Protein AF-A0A1B8VXN3-F1 (afdb_monomer)

Radius of gyration: 16.12 Å; Cα contacts (8 Å, |Δi|>4): 351; chains: 1; bounding box: 39×32×45 Å

Mean predicted aligned error: 5.31 Å

Structure (mmCIF, N/CA/C/O backbone):
data_AF-A0A1B8VXN3-F1
#
_entry.id   AF-A0A1B8VXN3-F1
#
loop_
_atom_site.group_PDB
_atom_site.id
_atom_site.type_symbol
_atom_site.label_atom_id
_atom_site.label_alt_id
_atom_site.label_comp_id
_atom_site.label_asym_id
_atom_site.label_entity_id
_atom_site.label_seq_id
_atom_site.pdbx_PDB_ins_code
_atom_site.Cartn_x
_atom_site.Cartn_y
_atom_site.Cartn_z
_atom_site.occupancy
_atom_site.B_iso_or_equiv
_atom_site.auth_seq_id
_atom_site.auth_comp_id
_atom_site.auth_asym_id
_atom_site.auth_atom_id
_atom_site.pdbx_PDB_model_num
ATOM 1 N N . MET A 1 1 ? -17.112 -12.031 -9.175 1.00 57.22 1 MET A N 1
ATOM 2 C CA . MET A 1 1 ? -16.478 -13.004 -8.250 1.00 57.22 1 MET A CA 1
ATOM 3 C C . MET A 1 1 ? -16.197 -12.301 -6.921 1.00 57.22 1 MET A C 1
ATOM 5 O O . MET A 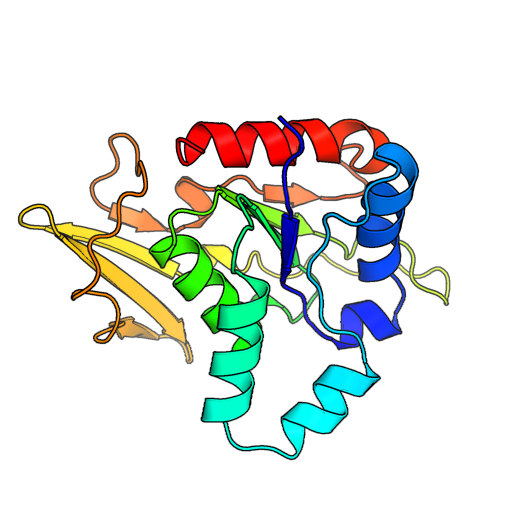1 1 ? -16.126 -11.077 -6.921 1.00 57.22 1 MET A O 1
ATOM 9 N N . ALA A 1 2 ? -16.107 -13.005 -5.788 1.00 69.19 2 ALA A N 1
ATOM 10 C CA . ALA A 1 2 ? -15.736 -12.371 -4.518 1.00 69.19 2 ALA A CA 1
ATOM 11 C C . ALA A 1 2 ? -14.235 -12.021 -4.526 1.00 69.19 2 ALA A C 1
ATOM 13 O O . ALA A 1 2 ? -13.411 -12.878 -4.837 1.00 69.19 2 ALA A O 1
ATOM 14 N N . ARG A 1 3 ? -13.889 -10.760 -4.237 1.00 83.88 3 ARG A N 1
ATOM 15 C CA . ARG A 1 3 ? -12.498 -10.279 -4.209 1.00 83.88 3 ARG A CA 1
ATOM 16 C C . ARG A 1 3 ? -11.881 -10.541 -2.836 1.00 83.88 3 ARG A C 1
ATOM 18 O O . ARG A 1 3 ? -12.517 -10.266 -1.820 1.00 83.88 3 ARG A O 1
ATOM 25 N N . ARG A 1 4 ? -10.636 -11.022 -2.814 1.00 88.94 4 ARG A N 1
ATOM 26 C CA . ARG A 1 4 ? -9.838 -11.200 -1.592 1.00 88.94 4 ARG A CA 1
ATOM 27 C C . ARG A 1 4 ? -8.866 -10.043 -1.435 1.00 88.94 4 ARG A C 1
ATOM 29 O O . ARG A 1 4 ? -8.037 -9.815 -2.320 1.00 88.94 4 ARG A O 1
ATOM 36 N N . VAL A 1 5 ? -8.978 -9.335 -0.313 1.00 91.69 5 VAL A N 1
ATOM 37 C CA . VAL A 1 5 ? -8.208 -8.116 -0.039 1.00 91.69 5 VAL A CA 1
ATOM 38 C C . VAL A 1 5 ? -7.149 -8.398 1.021 1.00 91.69 5 VAL A C 1
ATOM 40 O O . VAL A 1 5 ? -7.460 -8.893 2.107 1.00 91.69 5 VAL A O 1
ATOM 43 N N . TYR A 1 6 ? -5.902 -8.061 0.703 1.00 93.62 6 TYR A N 1
ATOM 44 C CA . TYR A 1 6 ? -4.818 -7.950 1.673 1.00 93.62 6 TYR A CA 1
ATOM 45 C C . TYR A 1 6 ? -4.787 -6.525 2.233 1.00 93.62 6 TYR A C 1
ATOM 47 O O . TYR A 1 6 ? -4.843 -5.566 1.463 1.00 93.62 6 TYR A O 1
ATOM 55 N N . PHE A 1 7 ? -4.677 -6.364 3.551 1.00 93.62 7 PHE A N 1
ATOM 56 C CA . PHE A 1 7 ? -4.531 -5.041 4.166 1.00 93.62 7 PHE A CA 1
ATOM 57 C C . PHE A 1 7 ? -3.096 -4.818 4.635 1.00 93.62 7 PHE A C 1
ATOM 59 O O . PHE A 1 7 ? -2.645 -5.478 5.567 1.00 93.62 7 PHE A O 1
ATOM 66 N N . ALA A 1 8 ? -2.420 -3.846 4.024 1.00 93.44 8 ALA A N 1
ATOM 67 C CA . ALA A 1 8 ? -1.090 -3.389 4.417 1.00 93.44 8 ALA A CA 1
ATOM 68 C C . ALA A 1 8 ? -1.224 -2.132 5.286 1.00 93.44 8 ALA A C 1
ATOM 70 O O . ALA A 1 8 ? -1.877 -1.169 4.882 1.00 93.44 8 ALA A O 1
ATOM 71 N N . PHE A 1 9 ? -0.653 -2.113 6.490 1.00 91.75 9 PHE A N 1
ATOM 72 C CA . PHE A 1 9 ? -0.811 -0.982 7.412 1.00 91.75 9 PHE A CA 1
ATOM 73 C C . PHE A 1 9 ? 0.323 -0.887 8.429 1.00 91.75 9 PHE A C 1
ATOM 75 O O . PHE A 1 9 ? 1.009 -1.861 8.735 1.00 91.75 9 PHE A O 1
ATOM 82 N N . HIS A 1 10 ? 0.494 0.300 9.015 1.00 89.25 10 HIS A N 1
ATOM 83 C CA . HIS A 1 10 ? 1.336 0.438 10.193 1.00 89.25 10 HIS A CA 1
ATOM 84 C C . HIS A 1 10 ? 0.601 -0.109 11.417 1.00 89.25 10 HIS A C 1
ATOM 86 O O . HIS A 1 10 ? -0.536 0.259 11.693 1.00 89.25 10 HIS A O 1
ATOM 92 N N . TYR A 1 11 ? 1.255 -0.980 12.176 1.00 79.25 11 TYR A N 1
ATOM 93 C CA . TYR A 1 11 ? 0.634 -1.655 13.310 1.00 79.25 11 TYR A CA 1
ATOM 94 C C . TYR A 1 11 ? 0.052 -0.704 14.381 1.00 79.25 11 TYR A C 1
ATOM 96 O O . TYR A 1 11 ? -1.020 -0.971 14.923 1.00 79.25 11 TYR A O 1
ATOM 104 N N . GLU A 1 12 ? 0.670 0.452 14.639 1.00 77.12 12 GLU A N 1
ATOM 105 C CA . GLU A 1 12 ? 0.105 1.451 15.567 1.00 77.12 12 GLU A CA 1
ATOM 106 C C . GLU A 1 12 ? -1.272 1.985 15.114 1.00 77.12 12 GLU A 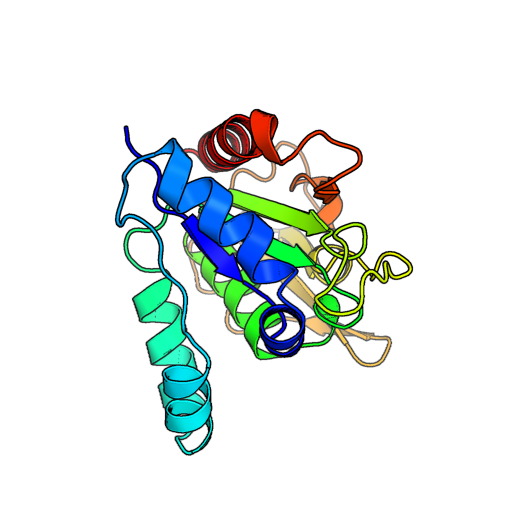C 1
ATOM 108 O O . GLU A 1 12 ? -2.102 2.377 15.940 1.00 77.12 12 GLU A O 1
ATOM 113 N N . ASP A 1 13 ? -1.580 1.932 13.814 1.00 78.12 13 ASP A N 1
ATOM 114 C CA . ASP A 1 13 ? -2.893 2.316 13.285 1.00 78.12 13 ASP A CA 1
ATOM 115 C C . ASP A 1 13 ? -3.996 1.302 13.637 1.00 78.12 13 ASP A C 1
ATOM 117 O O . ASP A 1 13 ? -5.184 1.644 13.654 1.00 78.12 13 ASP A O 1
ATOM 121 N N . VAL A 1 14 ? -3.617 0.064 13.980 1.00 69.88 14 VAL A N 1
ATOM 122 C CA . VAL A 1 14 ? -4.517 -0.923 14.594 1.00 69.88 14 VAL A CA 1
ATOM 123 C C . VAL A 1 14 ? -4.768 -0.581 16.054 1.00 69.88 14 VAL A C 1
ATOM 125 O O . VAL A 1 14 ? -5.920 -0.580 16.488 1.00 69.88 14 VAL A O 1
ATOM 128 N N . ALA A 1 15 ? -3.715 -0.242 16.803 1.00 66.62 15 ALA A N 1
ATOM 129 C CA . ALA A 1 15 ? -3.808 0.091 18.227 1.00 66.62 15 ALA A CA 1
ATOM 130 C C . ALA A 1 15 ? -4.683 1.334 18.509 1.00 66.62 15 ALA A C 1
ATOM 132 O O . ALA A 1 15 ? -5.228 1.494 19.610 1.00 66.62 15 ALA A O 1
ATOM 133 N N . THR A 1 16 ? -4.838 2.203 17.506 1.00 74.50 16 THR A N 1
ATOM 134 C CA . THR A 1 16 ? -5.702 3.395 17.527 1.00 74.50 16 THR A CA 1
ATOM 135 C C . THR A 1 16 ? -7.101 3.160 16.936 1.00 74.50 16 THR A C 1
ATOM 137 O O . THR A 1 16 ? -7.887 4.097 16.869 1.00 74.50 16 THR A O 1
ATOM 140 N N . PHE A 1 17 ? -7.451 1.922 16.553 1.00 81.69 17 PHE A N 1
ATOM 141 C CA . PHE A 1 17 ? -8.736 1.504 15.951 1.00 81.69 17 PHE A CA 1
ATOM 142 C C . PHE A 1 17 ? -9.067 2.078 14.560 1.00 81.69 17 PHE A C 1
ATOM 144 O O . PHE A 1 17 ? -10.074 1.695 13.956 1.00 81.69 17 PHE A O 1
ATOM 151 N N . ARG A 1 18 ? -8.204 2.914 13.981 1.00 88.31 18 ARG A N 1
ATOM 152 C CA . ARG A 1 18 ? -8.448 3.524 12.665 1.00 88.31 18 ARG A CA 1
ATOM 153 C C . ARG A 1 18 ? -8.425 2.480 11.552 1.00 88.31 18 ARG A C 1
ATOM 155 O O . ARG A 1 18 ? -9.378 2.377 10.784 1.00 88.31 18 ARG A O 1
ATOM 162 N N . ALA A 1 19 ? -7.418 1.605 11.547 1.00 87.44 19 ALA A N 1
ATOM 163 C CA . ALA A 1 19 ? -7.365 0.482 10.609 1.00 87.44 19 ALA A CA 1
ATOM 164 C C . ALA A 1 19 ? -8.527 -0.515 10.818 1.00 87.44 19 ALA A C 1
ATOM 166 O O . ALA A 1 19 ? -9.045 -1.080 9.855 1.00 87.44 19 ALA A O 1
ATOM 167 N N . ASN A 1 20 ? -8.984 -0.709 12.065 1.00 87.00 20 ASN A N 1
ATOM 168 C CA . ASN A 1 20 ? -10.135 -1.572 12.374 1.00 87.00 20 ASN A CA 1
ATOM 169 C C . ASN A 1 20 ? -11.429 -1.088 11.722 1.00 87.00 20 ASN A C 1
ATOM 171 O O . ASN A 1 20 ? -12.217 -1.916 11.278 1.00 87.00 20 ASN A O 1
ATOM 175 N N . THR A 1 21 ? -11.635 0.225 11.626 1.00 90.19 21 THR A N 1
ATOM 176 C CA . THR A 1 21 ? -12.837 0.798 11.004 1.00 90.19 21 THR A CA 1
ATOM 177 C C . THR A 1 21 ? -12.974 0.355 9.546 1.00 90.19 21 THR A C 1
ATOM 179 O O . THR A 1 21 ? -14.024 -0.147 9.143 1.00 90.19 21 THR A O 1
ATOM 182 N N . VAL A 1 22 ? -11.886 0.442 8.777 1.00 91.06 22 VAL A N 1
ATOM 183 C CA . VAL A 1 22 ? -11.854 0.002 7.374 1.00 91.06 22 VAL A CA 1
ATOM 184 C C . VAL A 1 22 ? -12.033 -1.515 7.267 1.00 91.06 22 VAL A C 1
ATOM 186 O O . VAL A 1 22 ? -12.875 -1.993 6.506 1.00 91.06 22 VAL A O 1
ATOM 189 N N . ARG A 1 23 ? -11.289 -2.282 8.078 1.00 87.44 23 ARG A N 1
ATOM 190 C CA . ARG A 1 23 ? -11.345 -3.754 8.070 1.00 87.44 23 ARG A CA 1
ATOM 191 C C . ARG A 1 23 ? -12.744 -4.280 8.386 1.00 87.44 23 ARG A C 1
ATOM 193 O O . ARG A 1 23 ? -13.282 -5.088 7.635 1.00 87.44 23 ARG A O 1
ATOM 200 N N . ASN A 1 24 ? -13.357 -3.787 9.458 1.00 86.62 24 ASN A N 1
ATOM 201 C CA . ASN A 1 24 ? -14.678 -4.231 9.897 1.00 86.62 24 ASN A CA 1
ATOM 202 C C . ASN A 1 24 ? -15.770 -3.851 8.891 1.00 86.62 24 ASN A C 1
ATOM 204 O O . ASN A 1 24 ? -16.706 -4.626 8.692 1.00 86.62 24 ASN A O 1
ATOM 208 N N . SER A 1 25 ? -15.636 -2.708 8.209 1.00 86.19 25 SER A N 1
ATOM 209 C CA . SER A 1 25 ? -16.538 -2.334 7.112 1.00 86.19 25 SER A CA 1
ATOM 210 C C . SER A 1 25 ? -16.531 -3.380 5.987 1.00 86.19 25 SER A C 1
ATOM 212 O O . SER A 1 25 ? -17.589 -3.758 5.485 1.00 86.19 25 SER A O 1
ATOM 214 N N . TRP A 1 26 ? -15.366 -3.940 5.642 1.00 84.69 26 TRP A N 1
ATOM 215 C CA . TRP A 1 26 ? -15.283 -5.013 4.643 1.00 84.69 26 TRP A CA 1
ATOM 216 C C . TRP A 1 26 ? -15.940 -6.315 5.106 1.00 84.69 26 TRP A C 1
ATOM 218 O O . TRP A 1 26 ? -16.753 -6.888 4.376 1.00 84.69 26 TRP A O 1
ATOM 228 N N . ILE A 1 27 ? -15.613 -6.764 6.327 1.00 79.56 27 ILE A N 1
ATOM 229 C CA . ILE A 1 27 ? -16.142 -8.011 6.911 1.00 79.56 27 ILE A CA 1
ATOM 230 C C . ILE A 1 27 ? -17.672 -7.972 6.933 1.00 79.56 27 ILE A C 1
ATOM 232 O O . ILE A 1 27 ? -18.342 -8.897 6.470 1.00 79.56 27 ILE A O 1
ATOM 236 N N . THR A 1 28 ? -18.225 -6.878 7.457 1.00 75.06 28 THR A N 1
ATOM 237 C CA . THR A 1 28 ? -19.666 -6.739 7.696 1.00 75.06 28 THR A CA 1
ATOM 238 C C . THR A 1 28 ? -20.463 -6.655 6.397 1.00 75.06 28 THR A C 1
ATOM 240 O O . THR A 1 28 ? -21.494 -7.318 6.278 1.00 75.06 28 THR A O 1
ATOM 243 N N . LYS A 1 29 ? -19.982 -5.909 5.394 1.00 74.44 29 LYS A N 1
ATOM 244 C CA . LYS A 1 29 ? -20.717 -5.708 4.133 1.00 74.44 29 LYS A CA 1
ATOM 245 C C . LYS A 1 29 ? -20.720 -6.924 3.216 1.00 74.44 29 LYS A C 1
ATOM 247 O O . LYS A 1 29 ? -21.690 -7.132 2.493 1.00 74.44 29 LYS A O 1
ATOM 252 N N . ARG A 1 30 ? -19.659 -7.733 3.226 1.00 67.50 30 ARG A N 1
ATOM 253 C CA . ARG A 1 30 ? -19.547 -8.898 2.334 1.00 67.50 30 ARG A CA 1
ATOM 254 C C . ARG A 1 30 ? -19.969 -10.217 2.986 1.00 67.50 30 ARG A C 1
ATOM 256 O O . ARG A 1 30 ? -20.070 -11.204 2.267 1.00 67.50 30 ARG A O 1
ATOM 263 N N . LYS A 1 31 ? -20.195 -10.262 4.312 1.00 56.84 31 LYS A N 1
ATOM 264 C CA . LYS A 1 31 ? -20.312 -11.521 5.089 1.00 56.84 31 LYS A CA 1
ATOM 265 C C . LYS A 1 31 ? -19.178 -12.513 4.752 1.00 56.84 31 LYS A C 1
ATOM 267 O O . LYS A 1 31 ? -19.364 -13.724 4.825 1.00 56.84 31 LYS A O 1
ATOM 272 N N . SER A 1 32 ? -18.023 -11.994 4.335 1.00 52.44 32 SER A N 1
ATOM 273 C CA . SER A 1 32 ? -16.911 -12.771 3.783 1.00 52.44 32 SER A CA 1
ATOM 274 C C . SER A 1 32 ? -15.809 -12.885 4.818 1.00 52.44 32 SER A C 1
ATOM 276 O O . SER A 1 32 ? -15.341 -11.878 5.346 1.00 52.44 32 SER A O 1
ATOM 278 N N . SER A 1 33 ? -15.301 -14.100 4.995 1.00 51.88 33 SER A N 1
ATOM 279 C CA . SER A 1 33 ? -14.014 -14.398 5.634 1.00 51.88 33 SER A CA 1
ATOM 280 C C . SER A 1 33 ? -12.811 -14.124 4.711 1.00 51.88 33 SER A C 1
ATOM 282 O O . SER A 1 33 ? -11.708 -14.591 4.968 1.00 51.88 33 SER A O 1
ATOM 284 N N . ASP A 1 34 ? -13.012 -13.403 3.605 1.00 58.91 34 ASP A N 1
ATOM 285 C CA . ASP A 1 34 ? -12.052 -13.222 2.504 1.00 58.91 34 ASP A CA 1
ATOM 286 C C . ASP A 1 34 ? -11.081 -12.061 2.725 1.00 58.91 34 ASP A C 1
ATOM 288 O O . ASP A 1 34 ? -10.759 -11.297 1.809 1.00 58.91 34 ASP A O 1
ATOM 292 N N . ILE A 1 35 ? -10.616 -11.930 3.963 1.00 62.16 35 ILE A N 1
ATOM 293 C CA . ILE A 1 35 ? -9.577 -10.980 4.328 1.00 62.16 35 ILE A CA 1
ATOM 294 C C . ILE A 1 35 ? -8.348 -11.738 4.769 1.00 62.16 35 ILE A C 1
ATOM 296 O O . ILE A 1 35 ? -8.443 -12.679 5.554 1.00 62.16 35 ILE A O 1
ATOM 300 N N . VAL A 1 36 ? -7.191 -11.259 4.325 1.00 63.38 36 VAL A N 1
ATOM 301 C CA . VAL A 1 36 ? -5.925 -11.667 4.910 1.00 63.38 36 VAL A CA 1
ATOM 302 C C . VAL A 1 36 ? -5.277 -10.463 5.584 1.00 63.38 36 VAL A C 1
ATOM 304 O O . VAL A 1 36 ? -4.934 -9.476 4.934 1.00 63.38 36 VAL A O 1
ATOM 307 N N . PHE A 1 37 ? -5.170 -10.523 6.911 1.00 66.38 37 PHE A N 1
ATOM 308 C CA . PHE A 1 37 ? -4.378 -9.600 7.719 1.00 66.38 37 PHE A CA 1
ATOM 309 C C . PHE A 1 37 ? -3.767 -10.351 8.899 1.00 66.38 37 PHE A C 1
ATOM 311 O O . PHE A 1 37 ? -4.306 -11.358 9.354 1.00 66.38 37 PHE A O 1
ATOM 318 N N . PHE A 1 38 ? -2.674 -9.812 9.426 1.00 64.88 38 PHE A N 1
ATOM 319 C CA . PHE A 1 38 ? -2.038 -10.310 10.639 1.00 64.88 38 PHE A CA 1
ATOM 320 C C . PHE A 1 38 ? -2.428 -9.411 11.811 1.00 64.88 38 PHE A C 1
ATOM 322 O O . PHE A 1 38 ? -2.382 -8.180 11.709 1.00 64.88 38 PHE A O 1
ATOM 329 N N . ASP A 1 39 ? -2.902 -10.012 12.897 1.00 64.69 39 ASP A N 1
ATOM 330 C CA . ASP A 1 39 ? -3.227 -9.275 14.111 1.00 64.69 39 ASP A CA 1
ATOM 331 C C . ASP A 1 39 ? -1.975 -8.960 14.943 1.00 64.69 39 ASP A C 1
ATOM 333 O O . ASP A 1 39 ? -0.844 -9.298 14.593 1.00 64.69 39 ASP A O 1
ATOM 337 N N . ALA A 1 40 ? -2.212 -8.255 16.044 1.00 63.53 40 ALA A N 1
ATOM 338 C CA . ALA A 1 40 ? -1.232 -7.890 17.053 1.00 63.53 40 ALA A CA 1
ATOM 339 C C . ALA A 1 40 ? -0.363 -9.045 17.536 1.00 63.53 40 ALA A C 1
ATOM 341 O O . ALA A 1 40 ? 0.862 -8.951 17.538 1.00 63.53 40 ALA A O 1
ATOM 342 N N . SER A 1 41 ? -1.015 -10.122 17.960 1.00 64.69 41 SER A N 1
ATOM 343 C CA . SER A 1 41 ? -0.379 -11.293 18.547 1.00 64.69 41 SER A CA 1
ATOM 344 C C . SER A 1 41 ? 0.526 -11.988 17.546 1.00 64.69 41 SER A C 1
ATOM 346 O O . SER A 1 41 ? 1.684 -12.246 17.859 1.00 64.69 41 SER A O 1
ATOM 348 N N . LEU A 1 42 ? 0.022 -12.218 16.333 1.00 66.56 42 LEU A N 1
ATOM 349 C CA . LEU A 1 42 ? 0.762 -12.910 15.288 1.00 66.56 42 LEU A CA 1
ATOM 350 C C . LEU A 1 42 ? 1.972 -12.089 14.829 1.00 66.56 42 LEU A C 1
ATOM 352 O O . LEU A 1 42 ? 3.047 -12.637 14.617 1.00 66.56 42 LEU A O 1
ATOM 356 N N . TRP A 1 43 ? 1.845 -10.762 14.748 1.00 66.50 43 TRP A N 1
ATOM 357 C CA . TRP A 1 43 ? 2.986 -9.898 14.439 1.00 66.50 43 TRP A CA 1
ATOM 358 C C . TRP A 1 43 ? 4.035 -9.854 15.550 1.00 66.50 43 TRP A C 1
ATOM 360 O O . TRP A 1 43 ? 5.222 -9.874 15.243 1.00 66.50 43 TRP A O 1
ATOM 370 N N . GLU A 1 44 ? 3.637 -9.768 16.820 1.00 68.56 44 GLU A N 1
ATOM 371 C CA . GLU A 1 44 ? 4.587 -9.760 17.942 1.00 68.56 44 GLU A CA 1
ATOM 372 C C . GLU A 1 44 ? 5.280 -11.116 18.133 1.00 68.56 44 GLU A C 1
ATOM 374 O O . GLU A 1 44 ? 6.439 -11.163 18.542 1.00 68.56 44 GLU A O 1
ATOM 379 N N . GLU A 1 45 ? 4.607 -12.217 17.799 1.00 70.19 45 GLU A N 1
ATOM 380 C CA . GLU A 1 45 ? 5.216 -13.545 17.733 1.00 70.19 45 GLU A CA 1
ATOM 381 C C . GLU A 1 45 ? 6.260 -13.606 16.612 1.00 70.19 45 GLU A C 1
ATOM 383 O O . GLU A 1 45 ? 7.422 -13.908 16.865 1.00 70.19 45 GLU A O 1
ATOM 388 N N . VAL A 1 46 ? 5.891 -13.189 15.401 1.00 68.12 46 VAL A N 1
ATOM 389 C CA . VAL A 1 46 ? 6.759 -13.283 14.216 1.00 68.12 46 VAL A CA 1
ATOM 390 C C . VAL A 1 46 ? 7.883 -12.234 14.252 1.00 68.12 46 VAL A C 1
ATOM 392 O O . VAL A 1 46 ? 8.949 -12.439 13.681 1.00 68.12 46 VAL A O 1
ATOM 395 N N . LYS A 1 47 ? 7.720 -11.119 14.978 1.00 67.56 47 LYS A N 1
ATOM 396 C C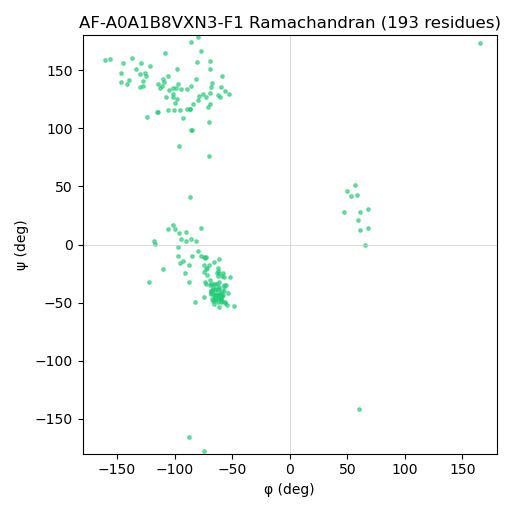A . LYS A 1 47 ? 8.816 -10.173 15.265 1.00 67.56 47 LYS A CA 1
ATOM 397 C C . LYS A 1 47 ? 9.943 -10.797 16.085 1.00 67.56 47 LYS A C 1
ATOM 399 O O . LYS A 1 47 ? 11.067 -10.305 16.003 1.00 67.56 47 LYS A O 1
ATOM 404 N N . LYS A 1 48 ? 9.653 -11.823 16.892 1.00 73.19 48 LYS A N 1
ATOM 405 C CA . LYS A 1 48 ? 10.689 -12.582 17.610 1.00 73.19 48 LYS A CA 1
ATOM 406 C C . LYS A 1 48 ? 11.455 -13.513 16.669 1.00 73.19 48 LYS A C 1
ATOM 408 O O . LYS A 1 48 ? 12.558 -13.933 17.012 1.00 73.19 48 LYS A O 1
ATOM 413 N N . ASP A 1 49 ? 10.902 -13.791 15.491 1.00 67.62 49 ASP A N 1
ATOM 414 C CA . ASP A 1 49 ? 11.540 -14.589 14.456 1.00 67.62 49 ASP A CA 1
ATOM 415 C C . ASP A 1 49 ? 12.457 -13.750 13.544 1.00 67.62 49 ASP A C 1
ATOM 417 O O . ASP A 1 49 ? 12.556 -12.525 13.607 1.00 67.62 49 ASP A O 1
ATOM 421 N N . SER A 1 50 ? 13.160 -14.439 12.644 1.00 84.12 50 SER A N 1
ATOM 422 C CA . SER A 1 50 ? 14.047 -13.825 11.649 1.00 84.12 50 SER A CA 1
ATOM 423 C C . SER A 1 50 ? 13.290 -13.038 10.554 1.00 84.12 50 SER A C 1
ATOM 425 O O . SER A 1 50 ? 12.154 -13.385 10.215 1.00 84.12 50 SER A O 1
ATOM 427 N N . PRO A 1 51 ? 13.938 -12.076 9.859 1.00 87.38 51 PRO A N 1
ATOM 428 C CA . PRO A 1 51 ? 13.363 -11.393 8.689 1.00 87.38 51 PRO A CA 1
ATOM 429 C C . PRO A 1 51 ? 12.816 -12.332 7.601 1.00 87.38 51 PRO A C 1
ATOM 431 O O . PRO A 1 51 ? 11.900 -11.974 6.863 1.00 87.38 51 PRO A O 1
ATOM 434 N N . ILE A 1 52 ? 13.362 -13.546 7.492 1.00 89.38 52 ILE A N 1
ATOM 435 C CA . ILE A 1 52 ? 12.906 -14.570 6.544 1.00 89.38 52 ILE A CA 1
ATOM 436 C C . ILE A 1 52 ? 11.514 -15.090 6.927 1.00 89.38 52 ILE A C 1
ATOM 438 O O . ILE A 1 52 ? 10.684 -15.302 6.042 1.00 89.38 52 ILE A O 1
ATOM 442 N N . ALA A 1 53 ? 11.244 -15.281 8.221 1.00 87.50 53 ALA A N 1
ATOM 443 C CA . ALA A 1 53 ? 9.940 -15.726 8.710 1.00 87.50 53 ALA A CA 1
ATOM 444 C C . ALA A 1 53 ? 8.860 -14.678 8.416 1.00 87.50 53 ALA A C 1
ATOM 446 O O . ALA A 1 53 ? 7.812 -15.020 7.870 1.00 87.50 53 ALA A O 1
ATOM 447 N N . ILE A 1 54 ? 9.168 -13.396 8.642 1.00 86.62 54 ILE A N 1
ATOM 448 C CA . ILE A 1 54 ? 8.259 -12.289 8.320 1.00 86.62 54 ILE A CA 1
ATOM 449 C C . ILE A 1 54 ? 7.947 -12.245 6.818 1.00 86.62 54 ILE A C 1
ATOM 451 O O . ILE A 1 54 ? 6.781 -12.176 6.432 1.00 86.62 54 ILE A O 1
ATOM 455 N N . LYS A 1 55 ? 8.960 -12.362 5.947 1.00 90.69 55 LYS A N 1
ATOM 456 C CA . LYS A 1 55 ? 8.735 -12.425 4.491 1.00 90.69 55 LYS A CA 1
ATOM 457 C C . LYS A 1 55 ? 7.847 -13.607 4.099 1.00 90.69 55 LYS A C 1
ATOM 459 O O . LYS A 1 55 ? 6.934 -13.445 3.297 1.00 90.69 55 LYS A O 1
ATOM 464 N N . ARG A 1 56 ? 8.081 -14.795 4.670 1.00 89.88 56 ARG A N 1
ATOM 465 C CA . ARG A 1 56 ? 7.249 -15.987 4.417 1.00 89.88 56 ARG A CA 1
ATOM 466 C C . ARG A 1 56 ? 5.805 -15.777 4.851 1.00 89.88 56 ARG A C 1
ATOM 468 O O . ARG A 1 56 ? 4.901 -16.175 4.116 1.00 89.88 56 ARG A O 1
ATOM 475 N N . LEU A 1 57 ? 5.598 -15.148 6.004 1.00 86.94 57 LEU A N 1
ATOM 476 C CA . LEU A 1 57 ? 4.275 -14.817 6.511 1.00 86.94 57 LEU A CA 1
ATOM 477 C C . LEU A 1 57 ? 3.548 -13.877 5.543 1.00 86.94 57 LEU A C 1
ATOM 479 O O . LEU A 1 57 ? 2.475 -14.226 5.060 1.00 86.94 57 LEU A O 1
ATOM 483 N N . ILE A 1 58 ? 4.174 -12.754 5.176 1.00 90.69 58 ILE A N 1
ATOM 484 C CA . ILE A 1 58 ? 3.622 -11.784 4.217 1.00 90.69 58 ILE A CA 1
ATOM 485 C C . ILE A 1 58 ? 3.292 -12.461 2.884 1.00 90.69 58 ILE A C 1
ATOM 487 O O . ILE A 1 58 ? 2.170 -12.353 2.392 1.00 90.69 58 ILE A O 1
ATOM 491 N N . ASN A 1 59 ? 4.228 -13.233 2.330 1.00 92.44 59 ASN A N 1
ATOM 492 C CA . ASN A 1 59 ? 4.035 -13.924 1.055 1.00 92.44 59 ASN A CA 1
ATOM 493 C C . ASN A 1 59 ? 2.875 -14.923 1.112 1.00 92.44 59 ASN A C 1
ATOM 495 O O . ASN A 1 59 ? 2.112 -15.037 0.153 1.00 92.44 59 ASN A O 1
ATOM 499 N N . SER A 1 60 ? 2.722 -15.619 2.241 1.00 90.19 60 SER A N 1
ATOM 500 C CA . SER A 1 60 ? 1.596 -16.525 2.479 1.00 90.19 60 SER A CA 1
ATOM 501 C C . SER A 1 60 ? 0.282 -15.761 2.586 1.00 90.19 60 SER A C 1
ATOM 503 O O . SER A 1 60 ? -0.723 -16.203 2.038 1.00 90.19 60 SER A O 1
ATOM 505 N N . GLY A 1 61 ? 0.295 -14.593 3.230 1.00 89.25 61 GLY A N 1
ATOM 506 C CA . GLY A 1 61 ? -0.888 -13.755 3.361 1.00 89.25 61 GLY A CA 1
ATOM 507 C C . GLY A 1 61 ? -1.349 -13.134 2.040 1.00 89.25 61 GLY A C 1
ATOM 508 O O . GLY A 1 61 ? -2.542 -13.008 1.780 1.00 89.25 61 GLY A O 1
ATOM 509 N N . LEU A 1 62 ? -0.404 -12.806 1.162 1.00 91.62 62 LEU A N 1
ATOM 510 C CA . LEU A 1 62 ? -0.685 -12.329 -0.191 1.00 91.62 62 LEU A CA 1
ATOM 511 C C . LEU A 1 62 ? -1.171 -13.442 -1.133 1.00 91.62 62 LEU A C 1
ATOM 513 O O . LEU A 1 62 ? -1.614 -13.161 -2.248 1.00 91.62 62 LEU A O 1
ATOM 517 N N . ASN A 1 63 ? -1.075 -14.717 -0.752 1.00 89.62 63 ASN A N 1
ATOM 518 C CA . ASN A 1 63 ? -1.582 -15.793 -1.596 1.00 89.62 63 ASN A CA 1
ATOM 519 C C . ASN A 1 63 ? -3.110 -15.743 -1.684 1.00 89.62 63 ASN A C 1
ATOM 521 O O . ASN A 1 63 ? -3.810 -15.531 -0.698 1.00 89.62 63 ASN A O 1
ATOM 525 N N . ASN A 1 64 ? -3.628 -15.980 -2.891 1.00 87.00 64 ASN A N 1
ATOM 526 C CA . ASN A 1 64 ? -5.057 -15.928 -3.202 1.00 87.00 64 ASN A CA 1
ATOM 527 C C . ASN A 1 64 ? -5.722 -14.567 -2.937 1.00 87.00 64 ASN A C 1
ATOM 529 O O . ASN A 1 64 ? -6.943 -14.518 -2.814 1.00 87.00 64 ASN A O 1
ATOM 533 N N . THR A 1 65 ? -4.962 -13.471 -2.870 1.00 91.94 65 THR A N 1
ATOM 534 C CA . THR A 1 65 ? -5.517 -12.113 -2.894 1.00 91.94 65 THR A CA 1
ATOM 535 C C . THR A 1 65 ? -5.438 -11.539 -4.306 1.00 91.94 65 THR A C 1
ATOM 537 O O . THR A 1 65 ? -4.596 -11.943 -5.111 1.00 91.94 65 THR A O 1
ATOM 540 N N . SER A 1 66 ? -6.372 -10.648 -4.631 1.00 92.50 66 SER A N 1
ATOM 541 C CA . SER A 1 66 ? -6.426 -9.945 -5.920 1.00 92.50 66 SER A CA 1
ATOM 542 C C . SER A 1 66 ? -6.096 -8.463 -5.777 1.00 92.50 66 SER A C 1
ATOM 544 O O . SER A 1 66 ? -5.745 -7.817 -6.760 1.00 92.50 66 SER A O 1
ATOM 546 N N . VAL A 1 67 ? -6.229 -7.920 -4.563 1.00 94.62 67 VAL A N 1
ATOM 547 C CA . VAL A 1 67 ? -6.042 -6.502 -4.250 1.00 94.62 67 VAL A CA 1
ATOM 548 C C . VAL A 1 67 ? -5.306 -6.362 -2.926 1.00 94.62 67 VAL A C 1
ATOM 550 O O . VAL A 1 67 ? -5.593 -7.089 -1.974 1.00 94.62 67 VAL A O 1
ATOM 553 N N . THR A 1 68 ? -4.409 -5.388 -2.856 1.00 96.31 68 THR A N 1
ATOM 554 C CA . THR A 1 68 ? -3.765 -4.936 -1.628 1.00 96.31 68 THR A CA 1
ATOM 555 C C . THR A 1 68 ? -4.184 -3.493 -1.338 1.00 96.31 68 THR A C 1
ATOM 557 O O . THR A 1 68 ? -3.868 -2.571 -2.091 1.00 96.31 68 THR A O 1
ATOM 560 N N . ALA A 1 69 ? -4.915 -3.305 -0.239 1.00 96.75 69 ALA A N 1
ATOM 561 C CA . ALA A 1 69 ? -5.350 -2.005 0.259 1.00 96.75 69 ALA A CA 1
ATOM 562 C C . ALA A 1 69 ? -4.366 -1.499 1.323 1.00 96.75 69 ALA A C 1
ATOM 564 O O . ALA A 1 69 ? -4.218 -2.099 2.391 1.00 96.75 69 ALA A O 1
ATOM 565 N N . ILE A 1 70 ? -3.697 -0.385 1.032 1.00 97.7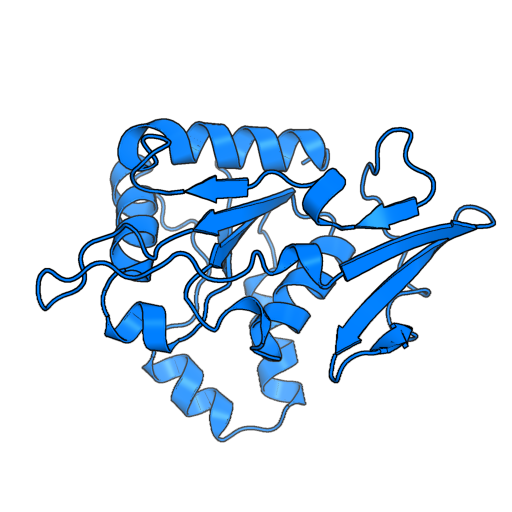5 70 ILE A N 1
ATOM 566 C CA . ILE A 1 70 ? -2.682 0.219 1.895 1.00 97.75 70 ILE A CA 1
ATOM 567 C C . ILE A 1 70 ? -3.362 1.258 2.785 1.00 97.75 70 ILE A C 1
ATOM 569 O O . ILE A 1 70 ? -3.768 2.319 2.311 1.00 97.75 70 ILE A O 1
ATOM 573 N N . LEU A 1 71 ? -3.488 0.976 4.080 1.00 97.06 71 LEU A N 1
ATOM 574 C CA . LEU A 1 71 ? -4.096 1.897 5.038 1.00 97.06 71 LEU A CA 1
ATOM 575 C C . LEU A 1 71 ? -3.036 2.891 5.531 1.00 97.06 71 LEU A C 1
ATOM 577 O O . LEU A 1 71 ? -2.208 2.592 6.397 1.00 97.06 71 LEU A O 1
ATOM 581 N N . ALA A 1 72 ? -3.035 4.076 4.927 1.00 97.38 72 ALA A N 1
ATOM 582 C CA . ALA A 1 72 ? -2.025 5.105 5.123 1.00 97.38 72 ALA A CA 1
ATOM 583 C C . ALA A 1 72 ? -2.343 5.995 6.333 1.00 97.38 72 ALA A C 1
ATOM 585 O O . ALA A 1 72 ? -3.129 6.947 6.254 1.00 97.38 72 ALA A O 1
ATOM 586 N N . GLY A 1 73 ? -1.694 5.683 7.454 1.00 95.44 73 GLY A N 1
ATOM 587 C CA . GLY A 1 73 ? -1.557 6.556 8.608 1.00 95.44 73 GLY A CA 1
ATOM 588 C C . GLY A 1 73 ? -0.343 7.484 8.504 1.00 95.44 73 GLY A C 1
ATOM 589 O O . GLY A 1 73 ? 0.272 7.641 7.449 1.00 95.44 73 GLY A O 1
ATOM 590 N N . SER A 1 74 ? 0.038 8.107 9.622 1.00 94.94 74 SER A N 1
ATOM 591 C CA . SER A 1 74 ? 1.095 9.134 9.654 1.00 94.94 74 SER A CA 1
ATOM 592 C C . SER A 1 74 ? 2.487 8.611 9.281 1.00 94.94 74 SER A C 1
ATOM 594 O O . SER A 1 74 ? 3.279 9.340 8.689 1.00 94.94 74 SER A O 1
ATOM 596 N N . LEU A 1 75 ? 2.794 7.360 9.638 1.00 94.94 75 LEU A N 1
ATOM 597 C CA . LEU A 1 75 ? 4.129 6.766 9.486 1.00 94.94 75 LEU A CA 1
ATOM 598 C C . LEU A 1 75 ? 4.164 5.568 8.530 1.00 94.94 75 LEU A C 1
ATOM 600 O O . LEU A 1 75 ? 5.243 5.017 8.306 1.00 94.94 75 LEU A O 1
ATOM 604 N N . THR A 1 76 ? 3.028 5.183 7.938 1.00 95.50 76 THR A N 1
ATOM 605 C CA . THR A 1 76 ? 2.893 3.980 7.099 1.00 95.50 76 THR A CA 1
ATOM 606 C C . THR A 1 76 ? 3.911 3.930 5.962 1.00 95.50 76 THR A C 1
ATOM 608 O O . THR A 1 76 ? 4.542 2.897 5.760 1.00 95.50 76 THR A O 1
ATOM 611 N N . TYR A 1 77 ? 4.163 5.059 5.292 1.00 96.31 77 TYR A N 1
ATOM 612 C CA . TYR A 1 77 ? 5.123 5.168 4.183 1.00 96.31 77 TYR A CA 1
ATOM 613 C C . TYR A 1 77 ? 6.567 4.759 4.546 1.00 96.31 77 TYR A C 1
ATOM 615 O O . TYR A 1 77 ? 7.362 4.391 3.681 1.00 96.31 77 TYR A O 1
ATOM 623 N N . SER A 1 78 ? 6.920 4.852 5.831 1.00 94.44 78 SER A N 1
ATOM 624 C CA . SER A 1 78 ? 8.273 4.600 6.340 1.00 94.44 78 SER A CA 1
ATOM 625 C C . SER A 1 78 ? 8.453 3.189 6.900 1.00 94.44 78 SER A C 1
ATOM 627 O O . SER A 1 78 ? 9.523 2.866 7.404 1.00 94.44 78 SER A O 1
ATOM 629 N N . ARG A 1 79 ? 7.402 2.357 6.913 1.00 94.06 79 ARG A N 1
ATOM 630 C CA . ARG A 1 79 ? 7.458 1.036 7.550 1.00 94.06 79 ARG A CA 1
ATOM 631 C C . ARG A 1 79 ? 8.061 -0.002 6.594 1.00 94.06 79 ARG A C 1
ATOM 633 O O . ARG A 1 79 ? 7.460 -0.244 5.548 1.00 94.06 79 ARG A O 1
ATOM 640 N N . PRO A 1 80 ? 9.175 -0.674 6.954 1.00 92.94 80 PRO A N 1
ATOM 641 C CA . PRO A 1 80 ? 9.858 -1.610 6.054 1.00 92.94 80 PRO A CA 1
ATOM 642 C C . PRO A 1 80 ? 8.963 -2.748 5.557 1.00 92.94 80 PRO A C 1
ATOM 644 O O . PRO A 1 80 ? 8.983 -3.094 4.380 1.00 92.94 80 PRO A O 1
ATOM 647 N N . TRP A 1 81 ? 8.121 -3.299 6.435 1.00 92.38 81 TRP A N 1
ATOM 648 C CA . TRP A 1 81 ? 7.226 -4.393 6.060 1.00 92.38 81 TRP A CA 1
ATOM 649 C C . TRP A 1 81 ? 6.070 -3.945 5.173 1.00 92.38 81 TRP A C 1
ATOM 651 O O . TRP A 1 81 ? 5.737 -4.668 4.247 1.0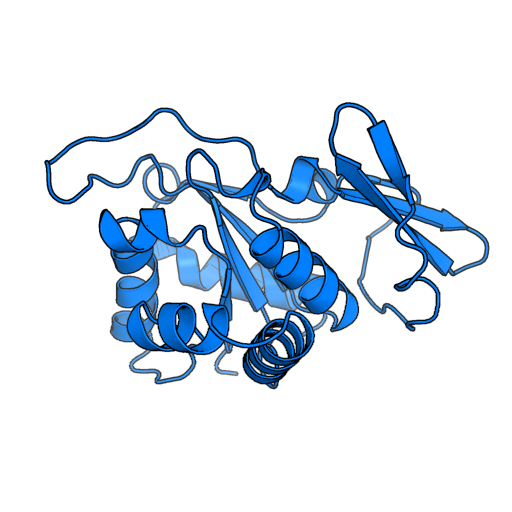0 92.38 81 TRP A O 1
ATOM 661 N N . VAL A 1 82 ? 5.555 -2.725 5.354 1.00 94.69 82 VAL A N 1
ATOM 662 C CA . VAL A 1 82 ? 4.557 -2.157 4.431 1.00 94.69 82 VAL A CA 1
ATOM 663 C C . VAL A 1 82 ? 5.159 -1.956 3.044 1.00 94.69 82 VAL A C 1
ATOM 665 O O . VAL A 1 82 ? 4.529 -2.263 2.037 1.00 94.69 82 VAL A O 1
ATOM 668 N N . ARG A 1 83 ? 6.409 -1.493 2.973 1.00 95.94 83 ARG A N 1
ATOM 669 C CA . ARG A 1 83 ? 7.129 -1.372 1.701 1.00 95.94 83 ARG A CA 1
ATOM 670 C C . ARG A 1 83 ? 7.304 -2.727 1.018 1.00 95.94 83 ARG A C 1
ATOM 672 O O . ARG A 1 83 ? 7.031 -2.849 -0.173 1.00 95.94 83 ARG A O 1
ATOM 679 N N . TYR A 1 84 ? 7.688 -3.750 1.779 1.00 94.94 84 TYR A N 1
ATOM 680 C CA . TYR A 1 84 ? 7.796 -5.117 1.271 1.00 94.94 84 TYR A CA 1
ATOM 681 C C . TYR A 1 84 ? 6.446 -5.665 0.776 1.00 94.94 84 TYR A C 1
ATOM 683 O O . TYR A 1 84 ? 6.384 -6.233 -0.312 1.00 94.94 84 TYR A O 1
ATOM 691 N N . GLU A 1 85 ? 5.359 -5.443 1.522 1.00 95.38 85 GLU A N 1
ATOM 692 C CA . GLU A 1 85 ? 3.995 -5.825 1.131 1.00 95.38 85 GLU A CA 1
ATOM 693 C C . GLU A 1 85 ? 3.580 -5.188 -0.198 1.00 95.38 85 GLU A C 1
ATOM 695 O O . GLU A 1 85 ? 3.018 -5.875 -1.050 1.00 95.38 85 GLU A O 1
ATOM 700 N N . ILE A 1 86 ? 3.883 -3.901 -0.402 1.00 96.38 86 ILE A N 1
ATOM 701 C CA . ILE A 1 86 ? 3.598 -3.181 -1.653 1.00 96.38 86 ILE A CA 1
ATOM 702 C C . ILE A 1 86 ? 4.362 -3.809 -2.823 1.00 96.38 86 ILE A C 1
ATOM 704 O O . ILE A 1 86 ? 3.757 -4.126 -3.847 1.00 96.38 86 ILE A O 1
ATOM 708 N N . LEU A 1 87 ? 5.669 -4.038 -2.664 1.00 94.81 87 LEU A N 1
ATOM 709 C CA . LEU A 1 87 ? 6.517 -4.593 -3.723 1.00 94.81 87 LEU A CA 1
ATOM 710 C C . LEU A 1 87 ? 6.139 -6.034 -4.093 1.00 94.81 87 LEU A C 1
ATOM 712 O O . LEU A 1 87 ? 6.050 -6.358 -5.276 1.00 94.81 87 LEU A O 1
ATOM 716 N N . GLU A 1 88 ? 5.872 -6.900 -3.112 1.00 93.94 88 GLU A N 1
ATOM 717 C CA . GLU A 1 88 ? 5.419 -8.273 -3.388 1.00 93.94 88 GLU A CA 1
ATOM 718 C C . GLU A 1 88 ? 4.005 -8.301 -3.978 1.00 93.94 88 GLU A C 1
ATOM 720 O O . GLU A 1 88 ? 3.720 -9.117 -4.854 1.00 93.94 88 GLU A O 1
ATOM 725 N N . SER A 1 89 ? 3.119 -7.392 -3.559 1.00 94.69 89 SER A N 1
ATOM 726 C CA . SER A 1 89 ? 1.786 -7.253 -4.161 1.00 94.69 89 SER A CA 1
ATOM 727 C C . SER A 1 89 ? 1.877 -6.853 -5.631 1.00 94.69 89 SER A C 1
ATOM 729 O O . SER A 1 89 ? 1.241 -7.484 -6.473 1.00 94.69 89 SER A O 1
ATOM 731 N N . PHE A 1 90 ? 2.715 -5.862 -5.944 1.00 93.56 90 PHE A N 1
ATOM 732 C CA . PHE A 1 90 ? 2.988 -5.434 -7.313 1.00 93.56 90 PHE A CA 1
ATOM 733 C C . PHE A 1 90 ? 3.559 -6.587 -8.150 1.00 93.56 90 PHE A C 1
ATOM 735 O O . PHE A 1 90 ? 3.039 -6.926 -9.209 1.00 93.56 90 PHE A O 1
ATOM 742 N N . LYS A 1 91 ? 4.566 -7.294 -7.631 1.00 91.38 91 LYS A N 1
ATOM 743 C CA . LYS A 1 91 ? 5.143 -8.473 -8.293 1.00 91.38 91 LYS A CA 1
ATOM 744 C C . LYS A 1 91 ? 4.116 -9.572 -8.580 1.00 91.38 91 LYS A C 1
ATOM 746 O O . LYS A 1 91 ? 4.198 -10.241 -9.606 1.00 91.38 91 LYS A O 1
ATOM 751 N N . LYS A 1 92 ? 3.148 -9.771 -7.683 1.00 90.81 92 LYS A N 1
ATOM 752 C CA . LYS A 1 92 ? 2.055 -10.745 -7.837 1.00 90.81 92 LYS A CA 1
ATOM 753 C C . LYS A 1 92 ? 0.901 -10.245 -8.710 1.00 90.81 92 LYS A C 1
ATOM 755 O O . LYS A 1 92 ? -0.082 -10.974 -8.858 1.00 90.81 92 LYS A O 1
ATOM 760 N N . ASN A 1 93 ? 1.012 -9.046 -9.281 1.00 91.94 93 ASN A N 1
ATOM 761 C CA . ASN A 1 93 ? -0.033 -8.410 -10.073 1.00 91.94 93 ASN A CA 1
ATOM 762 C C . ASN A 1 93 ? -1.343 -8.221 -9.281 1.00 91.94 93 ASN A C 1
ATOM 764 O O . ASN A 1 93 ? -2.436 -8.539 -9.752 1.00 91.94 93 ASN A O 1
ATOM 768 N N . ASN A 1 94 ? -1.242 -7.798 -8.020 1.00 94.00 94 ASN A N 1
ATOM 769 C CA . ASN A 1 94 ? -2.409 -7.370 -7.253 1.00 94.00 94 ASN A CA 1
ATOM 770 C C . ASN A 1 94 ? -2.769 -5.928 -7.600 1.00 94.00 94 ASN A C 1
ATOM 772 O O . ASN A 1 94 ? -1.896 -5.072 -7.676 1.00 94.00 94 ASN A O 1
ATOM 776 N N . GLY A 1 95 ? -4.065 -5.624 -7.667 1.00 95.06 95 GLY A N 1
ATOM 777 C CA . GLY A 1 95 ? -4.515 -4.235 -7.639 1.00 95.06 95 GLY A CA 1
ATOM 778 C C . GLY A 1 95 ? -3.997 -3.530 -6.387 1.00 95.06 95 GLY A C 1
ATOM 779 O O . GLY A 1 95 ? -4.115 -4.069 -5.287 1.00 95.06 95 GLY A O 1
ATOM 780 N N . LEU A 1 96 ? -3.428 -2.337 -6.538 1.00 96.75 96 LEU A N 1
ATOM 781 C CA . LEU A 1 96 ? -2.973 -1.512 -5.420 1.00 96.75 96 LEU A CA 1
ATOM 782 C C . LEU A 1 96 ? -3.886 -0.302 -5.262 1.00 96.75 96 LEU A C 1
ATOM 784 O O . LEU A 1 96 ? -4.283 0.315 -6.248 1.00 96.75 96 LEU A O 1
ATOM 788 N N . LEU A 1 97 ? -4.195 0.050 -4.015 1.00 97.69 97 LEU A N 1
ATOM 789 C CA . LEU A 1 97 ? -4.813 1.327 -3.677 1.00 97.69 97 LEU A CA 1
ATOM 790 C C . LEU A 1 97 ? -4.338 1.824 -2.313 1.00 97.69 97 LEU A C 1
ATOM 792 O O . LEU A 1 97 ? -4.122 1.030 -1.394 1.00 97.69 97 LEU A O 1
ATOM 796 N N . THR A 1 98 ? -4.246 3.142 -2.166 1.00 98.44 98 THR A N 1
ATOM 797 C CA . THR A 1 98 ? -4.006 3.794 -0.873 1.00 98.44 98 THR A CA 1
ATOM 798 C C . THR A 1 98 ? -5.321 4.298 -0.283 1.00 98.44 98 THR A C 1
ATOM 800 O O . THR A 1 98 ? -6.115 4.928 -0.974 1.00 98.44 98 THR A O 1
ATOM 803 N N . ILE A 1 99 ? -5.542 4.061 1.009 1.00 98.25 99 ILE A N 1
ATOM 804 C CA . ILE A 1 99 ? -6.657 4.617 1.781 1.00 98.25 99 ILE A CA 1
ATOM 805 C C . ILE A 1 99 ? -6.078 5.351 2.983 1.00 98.25 99 ILE A C 1
ATOM 807 O O . ILE A 1 99 ? -5.565 4.731 3.914 1.00 98.25 99 ILE A O 1
ATOM 811 N N . HIS A 1 100 ? -6.168 6.674 2.989 1.00 98.12 100 HIS A N 1
ATOM 812 C CA . HIS A 1 100 ? -5.830 7.471 4.154 1.00 98.12 100 HIS A CA 1
ATOM 813 C C . HIS A 1 100 ? -6.860 7.251 5.262 1.00 98.12 100 HIS A C 1
ATOM 815 O O . HIS A 1 100 ? -8.070 7.307 5.042 1.00 98.12 100 HIS A O 1
ATOM 821 N N . ILE A 1 101 ? -6.351 6.981 6.464 1.00 96.75 101 ILE A N 1
ATOM 822 C CA . ILE A 1 101 ? -7.162 6.634 7.642 1.00 96.75 101 ILE A CA 1
ATOM 823 C C . ILE A 1 101 ? -7.016 7.643 8.785 1.00 96.75 101 ILE A C 1
ATOM 825 O O . ILE A 1 101 ? -7.583 7.458 9.857 1.00 96.75 101 ILE A O 1
ATOM 829 N N . ASN A 1 102 ? -6.258 8.724 8.580 1.00 95.62 102 ASN A N 1
ATOM 830 C CA . ASN A 1 102 ? -6.026 9.739 9.609 1.00 95.62 102 ASN A CA 1
ATOM 831 C C . ASN A 1 102 ? -7.257 10.620 9.887 1.00 95.62 102 ASN A C 1
ATOM 833 O O . ASN A 1 102 ? -7.353 11.188 10.976 1.00 95.62 102 ASN A O 1
ATOM 837 N N . SER A 1 103 ? -8.197 10.681 8.941 1.00 95.88 103 SER A N 1
ATOM 838 C CA . SER A 1 103 ? -9.508 11.324 9.081 1.00 95.88 103 SER A CA 1
ATOM 839 C C . SER A 1 103 ? -10.520 10.493 9.879 1.00 95.88 103 SER A C 1
ATOM 841 O O . SER A 1 103 ? -11.583 11.004 10.228 1.00 95.88 103 SER A O 1
ATOM 843 N N . ILE A 1 104 ? -10.209 9.227 10.184 1.00 94.44 104 ILE A N 1
ATOM 844 C CA . ILE A 1 104 ? -11.020 8.375 11.056 1.00 94.44 104 ILE A CA 1
ATOM 845 C C . ILE A 1 104 ? -10.720 8.757 12.504 1.00 94.44 104 ILE A C 1
ATOM 847 O O . ILE A 1 104 ? -9.556 8.766 12.916 1.00 94.44 104 ILE A O 1
ATOM 851 N N . THR A 1 105 ? -11.765 9.044 13.280 1.00 91.25 105 THR A N 1
ATOM 852 C CA . THR A 1 105 ? -11.638 9.275 14.721 1.00 91.25 105 THR A CA 1
ATOM 853 C C . THR A 1 105 ? -11.080 8.036 15.407 1.00 91.25 105 THR A C 1
ATOM 855 O O . THR A 1 105 ? -11.619 6.938 15.256 1.00 91.25 105 THR A O 1
ATOM 858 N N . ASP A 1 106 ? -10.009 8.210 16.168 1.00 87.44 106 ASP A N 1
ATOM 859 C CA . ASP A 1 106 ? -9.443 7.147 16.987 1.00 87.44 106 ASP A CA 1
ATOM 860 C C . ASP A 1 106 ? -10.295 6.864 18.242 1.00 87.44 106 ASP A C 1
ATOM 862 O O . ASP A 1 106 ? -11.334 7.483 18.492 1.00 87.44 106 ASP A O 1
ATOM 866 N N . LYS A 1 107 ? -9.826 5.936 19.084 1.00 84.00 107 LYS A N 1
ATOM 867 C CA . LYS A 1 107 ? -10.472 5.600 20.368 1.00 84.00 107 LYS A CA 1
ATOM 868 C C . LYS A 1 107 ? -10.558 6.760 21.375 1.00 84.00 107 LYS A C 1
ATOM 870 O O . LYS A 1 107 ? -11.256 6.632 22.374 1.00 84.00 107 LYS A O 1
ATOM 875 N N . TYR A 1 108 ? -9.849 7.861 21.133 1.00 88.56 108 TYR A N 1
ATOM 876 C CA . TYR A 1 108 ? -9.856 9.076 21.944 1.00 88.56 108 TYR A CA 1
ATOM 877 C C . TYR A 1 108 ? -10.627 10.222 21.270 1.00 88.56 108 TYR A C 1
ATOM 879 O O . TYR A 1 108 ? -10.505 11.365 21.708 1.00 88.56 108 TYR A O 1
ATOM 887 N N . GLN A 1 109 ? -11.409 9.928 20.221 1.00 90.06 109 GLN A N 1
ATOM 888 C CA . GLN A 1 109 ? -12.177 10.899 19.432 1.00 90.06 109 GLN A CA 1
ATOM 889 C C . GLN A 1 109 ? -11.311 11.956 18.727 1.00 90.06 109 GLN A C 1
ATOM 891 O O . GLN A 1 109 ? -11.764 13.069 18.462 1.00 90.06 109 GLN A O 1
ATOM 896 N N . LYS A 1 110 ? -10.060 11.618 18.397 1.00 91.69 110 LYS A N 1
ATOM 897 C CA . LYS A 1 110 ? -9.125 12.506 17.698 1.00 91.69 110 LYS A CA 1
ATOM 898 C C . LYS A 1 110 ? -8.940 12.086 16.247 1.00 91.69 110 LYS A C 1
ATOM 900 O O . LYS A 1 110 ? -8.904 10.900 15.925 1.00 91.69 110 LYS A O 1
ATOM 905 N N . THR A 1 111 ? -8.769 13.077 15.379 1.00 94.25 111 THR A N 1
ATOM 906 C CA . THR A 1 111 ? -8.271 12.904 14.011 1.00 94.25 111 THR A CA 1
ATOM 907 C C . THR A 1 111 ? -6.857 13.466 13.908 1.00 94.25 111 THR A C 1
ATOM 909 O O . THR A 1 111 ? -6.377 14.186 14.788 1.00 94.25 111 THR A O 1
ATOM 912 N N . TYR A 1 112 ? -6.164 13.110 12.833 1.00 92.88 112 TYR A N 1
ATOM 913 C CA . TYR A 1 112 ? -4.769 13.469 12.621 1.00 92.88 112 TYR A CA 1
ATOM 914 C C . TYR A 1 112 ? -4.589 14.085 11.238 1.00 92.88 112 TYR A C 1
ATOM 916 O O . TYR A 1 112 ? -5.351 13.810 10.312 1.00 92.88 112 TYR A O 1
ATOM 924 N N . LYS A 1 113 ? -3.535 14.888 11.069 1.00 94.81 113 LYS A N 1
ATOM 925 C CA . LYS A 1 113 ? -3.131 15.358 9.740 1.00 94.81 113 LYS A CA 1
ATOM 926 C C . LYS A 1 113 ? -2.797 14.157 8.862 1.00 94.81 113 LYS A C 1
ATOM 928 O O . LYS A 1 113 ? -2.099 13.257 9.320 1.00 94.81 113 LYS A O 1
ATOM 933 N N . GLN A 1 114 ? -3.262 14.150 7.618 1.00 94.31 114 GLN A N 1
ATOM 934 C CA . GLN A 1 114 ? -2.977 13.092 6.652 1.00 94.31 114 GLN A CA 1
ATOM 935 C C . GLN A 1 114 ? -1.467 12.827 6.526 1.00 94.31 114 GLN A C 1
ATOM 937 O O . GLN A 1 114 ? -0.672 13.760 6.384 1.00 94.31 114 GLN A O 1
ATOM 942 N N . GLY A 1 115 ? -1.081 11.553 6.629 1.00 95.06 115 GLY A N 1
ATOM 943 C CA . GLY A 1 115 ? 0.293 11.111 6.397 1.00 95.06 115 GLY A CA 1
ATOM 944 C C . GLY A 1 115 ? 0.636 11.044 4.905 1.00 95.06 115 GLY A C 1
ATOM 945 O O . GLY A 1 115 ? -0.270 11.082 4.070 1.00 95.06 115 GLY A O 1
ATOM 946 N N . PRO A 1 116 ? 1.925 10.917 4.549 1.00 97.25 116 PRO A N 1
ATOM 947 C CA . PRO A 1 116 ? 2.338 10.735 3.159 1.00 97.25 116 PRO A CA 1
ATOM 948 C C . PRO A 1 116 ? 1.713 9.487 2.525 1.00 97.25 116 PRO A C 1
ATOM 950 O O . PRO A 1 116 ? 1.558 8.461 3.191 1.00 97.25 116 PRO A O 1
ATOM 953 N N . ASN A 1 117 ? 1.396 9.551 1.229 1.00 97.75 117 ASN A N 1
ATOM 954 C CA . ASN A 1 117 ? 0.983 8.376 0.463 1.00 97.75 117 ASN A CA 1
ATOM 955 C C . ASN A 1 117 ? 2.196 7.436 0.284 1.00 97.75 117 ASN A C 1
ATOM 957 O O . ASN A 1 117 ? 3.190 7.854 -0.311 1.00 97.75 117 ASN A O 1
ATOM 961 N N . PRO A 1 118 ? 2.147 6.173 0.755 1.00 98.12 118 PRO A N 1
ATOM 962 C CA . PRO A 1 118 ? 3.253 5.226 0.592 1.00 98.12 118 PRO A CA 1
ATOM 963 C C . PRO A 1 118 ? 3.670 4.989 -0.866 1.00 98.12 118 PRO A C 1
ATOM 965 O O . PRO A 1 118 ? 4.838 4.724 -1.128 1.00 98.12 118 PRO A O 1
ATOM 968 N N . LEU A 1 119 ? 2.746 5.138 -1.820 1.00 97.88 119 LEU A N 1
ATOM 969 C CA . LEU A 1 119 ? 3.001 4.947 -3.250 1.00 97.88 119 LEU A CA 1
ATOM 970 C C . LEU A 1 119 ? 3.799 6.098 -3.894 1.00 97.88 119 LEU A C 1
ATOM 972 O O . LEU A 1 119 ? 4.297 5.951 -5.004 1.00 97.88 119 LEU A O 1
ATOM 976 N N . GLU A 1 120 ? 3.995 7.220 -3.197 1.00 97.88 120 GLU A N 1
ATOM 977 C CA . GLU A 1 120 ? 4.917 8.283 -3.634 1.00 97.88 120 GLU A CA 1
ATOM 978 C C . GLU A 1 120 ? 6.394 7.870 -3.538 1.00 97.88 120 GLU A C 1
ATOM 980 O O . GLU A 1 120 ? 7.258 8.504 -4.145 1.00 97.88 120 GLU A O 1
ATOM 985 N N . TYR A 1 121 ? 6.686 6.822 -2.763 1.00 98.00 121 TYR A N 1
ATOM 986 C CA . TYR A 1 121 ? 8.040 6.373 -2.436 1.00 98.00 121 TYR A CA 1
ATOM 987 C C . TYR A 1 121 ? 8.525 5.238 -3.339 1.00 98.00 121 TYR A C 1
ATOM 989 O O . TYR A 1 121 ? 9.566 4.651 -3.057 1.00 98.00 121 TYR A O 1
ATOM 997 N N . PHE A 1 122 ? 7.794 4.939 -4.413 1.00 97.12 122 PHE A N 1
ATOM 998 C CA . PHE A 1 122 ? 8.172 3.943 -5.409 1.00 97.12 122 PHE A CA 1
ATOM 999 C C . PHE A 1 122 ? 8.128 4.552 -6.801 1.00 97.12 122 PHE A C 1
ATOM 1001 O O . PHE A 1 122 ? 7.181 5.264 -7.143 1.00 97.12 122 PHE A O 1
ATOM 1008 N N . TYR A 1 123 ? 9.150 4.253 -7.592 1.00 96.06 123 TYR A N 1
ATOM 1009 C CA . TYR A 1 123 ? 9.296 4.712 -8.964 1.00 96.06 123 TYR A CA 1
ATOM 1010 C C . TYR A 1 123 ? 9.545 3.518 -9.872 1.00 96.06 123 TYR A C 1
ATOM 1012 O O . TYR A 1 123 ? 10.277 2.602 -9.492 1.00 96.06 123 TYR A O 1
ATOM 1020 N N . PHE A 1 124 ? 8.957 3.534 -11.062 1.00 93.62 124 PHE A N 1
ATOM 1021 C CA . PHE A 1 124 ? 9.211 2.547 -12.099 1.00 93.62 124 PHE A CA 1
ATOM 1022 C C . PHE A 1 124 ? 9.736 3.201 -13.370 1.00 93.62 124 PHE A C 1
ATOM 1024 O O . PHE A 1 124 ? 9.426 4.354 -13.663 1.00 93.62 124 PHE A O 1
ATOM 1031 N N . ARG A 1 125 ? 10.487 2.424 -14.146 1.00 92.44 125 ARG A N 1
ATOM 1032 C CA . ARG A 1 125 ? 10.854 2.721 -15.530 1.00 92.44 125 ARG A CA 1
ATOM 1033 C C . ARG A 1 125 ? 10.828 1.432 -16.338 1.00 92.44 125 ARG A C 1
ATOM 1035 O O . ARG A 1 125 ? 11.304 0.404 -15.863 1.00 92.44 125 ARG A O 1
ATOM 1042 N N . ILE A 1 126 ? 10.291 1.494 -17.544 1.00 89.31 126 ILE A N 1
ATOM 1043 C CA . ILE A 1 126 ? 10.240 0.393 -18.496 1.00 89.31 126 ILE A CA 1
ATOM 1044 C C . ILE A 1 126 ? 11.348 0.610 -19.520 1.00 89.31 126 ILE A C 1
ATOM 1046 O O . ILE A 1 126 ? 11.302 1.574 -20.278 1.00 89.31 126 ILE A O 1
ATOM 1050 N N . ASN A 1 127 ? 12.321 -0.296 -19.547 1.00 86.56 127 ASN A N 1
ATOM 1051 C CA . ASN A 1 127 ? 13.377 -0.342 -20.557 1.00 86.56 127 ASN A CA 1
ATOM 1052 C C . ASN A 1 127 ? 13.457 -1.772 -21.094 1.00 86.56 127 ASN A C 1
ATOM 1054 O O . ASN A 1 127 ? 13.428 -2.708 -20.300 1.00 86.56 127 ASN A O 1
ATOM 1058 N N . ASP A 1 128 ? 13.565 -1.951 -22.413 1.00 83.94 128 ASP A N 1
ATOM 1059 C CA . ASP A 1 128 ? 13.696 -3.273 -23.051 1.00 83.94 128 ASP A CA 1
ATOM 1060 C C . ASP A 1 128 ? 12.647 -4.295 -22.565 1.00 83.94 128 ASP A C 1
ATOM 1062 O O . ASP A 1 128 ? 12.980 -5.420 -22.192 1.00 83.94 128 ASP A O 1
ATOM 1066 N N . GLU A 1 129 ? 11.380 -3.867 -22.494 1.00 79.94 129 GLU A N 1
ATOM 1067 C CA . GLU A 1 129 ? 10.237 -4.664 -22.003 1.00 79.94 129 GLU A CA 1
ATOM 1068 C C . GLU A 1 129 ? 10.356 -5.130 -20.536 1.00 79.94 129 GLU A C 1
ATOM 1070 O O . GLU A 1 129 ? 9.565 -5.947 -20.065 1.00 79.94 129 GLU A O 1
ATOM 1075 N N . LYS A 1 130 ? 11.312 -4.584 -19.774 1.00 84.25 130 LYS A N 1
ATOM 1076 C CA . LYS A 1 130 ? 11.524 -4.891 -18.356 1.00 84.25 130 LYS A CA 1
ATOM 1077 C C . LYS A 1 130 ? 11.171 -3.713 -17.468 1.00 84.25 130 LYS A C 1
ATOM 1079 O O . LYS A 1 130 ? 11.558 -2.573 -17.718 1.00 84.25 130 LYS A O 1
ATOM 1084 N N . ILE A 1 131 ? 10.481 -4.019 -16.373 1.00 88.25 131 ILE A N 1
ATOM 1085 C CA . ILE A 1 131 ? 10.151 -3.050 -15.332 1.00 88.25 131 ILE A CA 1
ATOM 1086 C C . ILE A 1 131 ? 11.314 -2.978 -14.337 1.00 88.25 131 ILE A C 1
ATOM 1088 O O . ILE A 1 131 ? 11.625 -3.936 -13.628 1.00 88.25 131 ILE A O 1
ATOM 1092 N N . HIS A 1 132 ? 11.931 -1.808 -14.268 1.00 90.12 132 HIS A N 1
ATOM 1093 C CA . HIS A 1 132 ? 12.915 -1.426 -13.267 1.00 90.12 132 HIS A CA 1
ATOM 1094 C C . HIS A 1 132 ? 12.230 -0.633 -12.162 1.00 90.12 132 HIS A C 1
ATOM 1096 O O . HIS A 1 132 ? 11.407 0.232 -12.460 1.00 90.12 132 HIS A O 1
ATOM 1102 N N . LEU A 1 133 ? 12.576 -0.902 -10.901 1.00 93.19 133 LEU A N 1
ATOM 1103 C CA . LEU A 1 133 ? 11.970 -0.238 -9.749 1.00 93.19 133 LEU A CA 1
ATOM 1104 C C . LEU A 1 133 ? 13.005 0.400 -8.831 1.00 93.19 133 LEU A C 1
ATOM 1106 O O . LEU A 1 133 ? 14.092 -0.140 -8.621 1.00 93.19 133 LEU A O 1
ATOM 1110 N N . TRP A 1 134 ? 12.604 1.508 -8.217 1.00 95.94 134 TRP A N 1
ATOM 1111 C CA . TRP A 1 134 ? 13.340 2.181 -7.161 1.00 95.94 134 TRP A CA 1
ATOM 1112 C C . TRP A 1 134 ? 12.423 2.466 -5.979 1.00 95.94 134 TRP A C 1
ATOM 1114 O O . TRP A 1 134 ? 11.243 2.773 -6.158 1.00 95.94 134 TRP A O 1
ATOM 1124 N N . GLU A 1 135 ? 12.984 2.423 -4.776 1.00 96.19 135 GLU A N 1
ATOM 1125 C CA . GLU A 1 135 ? 12.348 2.960 -3.577 1.00 96.19 135 GLU A CA 1
ATOM 1126 C C . GLU A 1 135 ? 13.068 4.213 -3.091 1.00 96.19 135 GLU A C 1
ATOM 1128 O O . GLU A 1 135 ? 14.292 4.299 -3.136 1.00 96.19 135 GLU A O 1
ATOM 1133 N N . TYR A 1 136 ? 12.312 5.190 -2.604 1.00 97.12 136 TYR A N 1
ATOM 1134 C CA . TYR A 1 136 ? 12.876 6.385 -1.993 1.00 97.12 136 TYR A CA 1
ATOM 1135 C C . TYR A 1 136 ? 13.085 6.151 -0.496 1.00 97.12 136 TYR A C 1
ATOM 1137 O O . TYR A 1 136 ? 12.122 5.935 0.252 1.00 97.12 136 TYR A O 1
ATOM 1145 N N . GLU A 1 137 ? 14.332 6.182 -0.039 1.00 92.12 137 GLU A N 1
ATOM 1146 C CA . GLU A 1 137 ? 14.714 6.009 1.363 1.00 92.12 137 GLU A CA 1
ATOM 1147 C C . GLU A 1 137 ? 15.952 6.859 1.674 1.00 92.12 137 GLU A C 1
ATOM 1149 O O . GLU A 1 137 ? 16.877 6.926 0.872 1.00 92.12 137 GLU A O 1
ATOM 1154 N N . ASN A 1 138 ? 15.988 7.500 2.847 1.00 91.06 138 ASN A N 1
ATOM 1155 C CA . ASN A 1 138 ? 17.119 8.330 3.292 1.00 91.06 138 ASN A CA 1
ATOM 1156 C C . ASN A 1 138 ? 17.526 9.411 2.277 1.00 91.06 138 ASN A C 1
ATOM 1158 O O . ASN A 1 138 ? 18.706 9.666 2.069 1.00 91.06 138 ASN A O 1
ATOM 1162 N N . SER A 1 139 ? 16.526 10.055 1.672 1.00 92.81 139 SER A N 1
ATOM 1163 C CA . SER A 1 139 ? 16.687 11.121 0.676 1.00 92.81 139 SER A CA 1
ATOM 1164 C C . SER A 1 139 ? 17.272 10.691 -0.674 1.00 92.81 139 SER A C 1
ATOM 1166 O O . SER A 1 139 ? 17.631 11.546 -1.480 1.00 92.81 139 SER A O 1
ATOM 1168 N N . GLU A 1 140 ? 17.322 9.389 -0.956 1.00 96.06 140 GLU A N 1
ATOM 1169 C CA . GLU A 1 140 ? 17.850 8.851 -2.208 1.00 96.06 140 GLU A CA 1
ATOM 1170 C C . GLU A 1 140 ? 16.925 7.781 -2.797 1.00 96.06 140 GLU A C 1
ATOM 1172 O O . GLU A 1 140 ? 16.207 7.078 -2.084 1.00 96.06 140 GLU A O 1
ATOM 1177 N N . TRP A 1 141 ? 16.949 7.650 -4.125 1.00 97.00 141 TRP A N 1
ATOM 1178 C CA . TRP A 1 141 ? 16.286 6.557 -4.834 1.00 97.00 141 TRP A CA 1
ATOM 1179 C C . TRP A 1 141 ? 17.218 5.350 -4.911 1.00 97.00 141 TRP A C 1
ATOM 1181 O O . TRP A 1 141 ? 18.261 5.398 -5.561 1.00 97.00 141 TRP A O 1
ATOM 1191 N N . LYS A 1 142 ? 16.821 4.246 -4.282 1.00 95.69 142 LYS A N 1
ATOM 1192 C CA . LYS A 1 142 ? 17.562 2.985 -4.259 1.00 95.69 142 LYS A CA 1
ATOM 1193 C C . LYS A 1 142 ? 16.955 1.999 -5.239 1.00 95.69 142 LYS A C 1
ATOM 1195 O O . LYS A 1 142 ? 15.756 1.740 -5.194 1.00 95.69 142 LYS A O 1
ATOM 1200 N N . TYR A 1 143 ? 17.785 1.450 -6.118 1.00 94.25 143 TYR A N 1
ATOM 1201 C CA . TYR A 1 143 ? 17.353 0.447 -7.087 1.00 94.25 143 TYR A CA 1
ATOM 1202 C C . TYR A 1 143 ? 16.992 -0.875 -6.399 1.00 94.25 143 TYR A C 1
ATOM 1204 O O . TYR A 1 143 ? 17.731 -1.358 -5.542 1.00 94.25 143 TYR A O 1
ATOM 1212 N N . ILE A 1 144 ? 15.871 -1.473 -6.800 1.00 92.00 144 ILE A N 1
ATOM 1213 C CA . ILE A 1 144 ? 15.360 -2.728 -6.244 1.00 92.00 144 ILE A CA 1
ATOM 1214 C C . ILE A 1 144 ? 15.807 -3.885 -7.147 1.00 92.00 144 ILE A C 1
ATOM 1216 O O . ILE A 1 144 ? 15.093 -4.351 -8.038 1.00 92.00 144 ILE A O 1
ATOM 1220 N N . ASP A 1 145 ? 17.020 -4.364 -6.899 1.00 86.19 145 ASP A N 1
ATOM 1221 C CA . ASP A 1 145 ? 17.709 -5.366 -7.718 1.00 86.19 145 ASP A CA 1
ATOM 1222 C C . ASP A 1 145 ? 17.164 -6.800 -7.599 1.00 86.19 145 ASP A C 1
ATOM 1224 O O . ASP A 1 145 ? 17.538 -7.680 -8.368 1.00 86.19 145 ASP A O 1
ATOM 1228 N N . TRP A 1 146 ? 16.288 -7.086 -6.645 1.00 82.19 146 TRP A N 1
ATOM 1229 C CA . TRP A 1 146 ? 15.750 -8.433 -6.473 1.00 82.19 146 TRP A CA 1
ATOM 1230 C C . TRP A 1 146 ? 14.439 -8.640 -7.243 1.00 82.19 146 TRP A C 1
ATOM 1232 O O . TRP A 1 146 ? 14.029 -9.787 -7.436 1.00 82.19 146 TRP A O 1
ATOM 1242 N N . LEU A 1 147 ? 13.796 -7.560 -7.717 1.00 74.62 147 LEU A N 1
ATOM 1243 C CA . LEU A 1 147 ? 12.514 -7.634 -8.429 1.00 74.62 147 LEU A CA 1
ATOM 1244 C C . LEU A 1 147 ? 12.653 -7.760 -9.954 1.00 74.62 147 LEU A C 1
ATOM 1246 O O . LEU A 1 147 ? 11.762 -8.320 -10.585 1.00 74.62 147 LEU A O 1
ATOM 1250 N N . TRP A 1 148 ? 13.761 -7.314 -10.561 1.00 64.69 148 TRP A N 1
ATOM 1251 C CA . TRP A 1 148 ? 13.911 -7.302 -12.034 1.00 64.69 148 TRP A CA 1
ATOM 1252 C C . TRP A 1 148 ? 13.860 -8.691 -12.684 1.00 64.69 148 TRP A C 1
ATOM 1254 O O . TRP A 1 148 ? 13.631 -8.805 -13.883 1.00 64.69 148 TRP A O 1
ATOM 1264 N N . LYS A 1 149 ? 14.099 -9.755 -11.906 1.00 60.44 149 LYS A N 1
ATOM 1265 C CA . LYS A 1 149 ? 14.010 -11.146 -12.379 1.00 60.44 149 LYS A CA 1
ATOM 1266 C C . LYS A 1 149 ? 12.578 -11.676 -12.439 1.00 60.44 149 LYS A C 1
ATOM 1268 O O . LYS A 1 149 ? 12.386 -12.821 -12.832 1.00 60.44 149 LYS A O 1
ATOM 1273 N N . SER A 1 150 ? 11.598 -10.913 -11.962 1.00 62.81 150 SER A N 1
ATOM 1274 C CA . SER A 1 150 ? 10.203 -11.340 -11.962 1.00 62.81 150 SER A CA 1
ATOM 1275 C C . SER A 1 150 ? 9.476 -10.832 -13.201 1.00 62.81 150 SER A C 1
ATOM 1277 O O . SER A 1 150 ? 9.587 -9.658 -13.541 1.00 62.81 150 SER A O 1
ATOM 1279 N N . ASP A 1 151 ? 8.723 -11.722 -13.851 1.00 63.84 151 ASP A N 1
ATOM 1280 C CA . ASP A 1 151 ? 7.817 -11.391 -14.954 1.00 63.84 151 ASP A CA 1
ATOM 1281 C C . ASP A 1 151 ? 6.624 -10.594 -14.405 1.00 63.84 151 ASP A C 1
ATOM 1283 O O . ASP A 1 151 ? 5.536 -11.129 -14.173 1.00 63.84 151 ASP A O 1
ATOM 1287 N N . VAL A 1 152 ? 6.846 -9.316 -14.102 1.00 68.00 152 VAL A N 1
ATOM 1288 C CA . VAL A 1 152 ? 5.798 -8.418 -13.621 1.00 68.00 152 VAL A CA 1
ATOM 1289 C C . VAL A 1 152 ? 4.845 -8.120 -14.779 1.00 68.00 152 VAL A C 1
ATOM 1291 O O . VAL A 1 152 ? 5.242 -7.547 -15.786 1.00 68.00 152 VAL A O 1
ATOM 1294 N N . LYS A 1 153 ? 3.573 -8.501 -14.619 1.00 70.06 153 LYS A N 1
ATOM 1295 C CA . LYS A 1 153 ? 2.513 -8.349 -15.635 1.00 70.06 153 LYS A CA 1
ATOM 1296 C C . LYS A 1 153 ? 1.575 -7.166 -15.381 1.00 70.06 153 LYS A C 1
ATOM 1298 O O . LYS A 1 153 ? 0.470 -7.154 -15.914 1.00 70.06 153 LYS A O 1
ATOM 1303 N N . HIS A 1 154 ? 1.975 -6.223 -14.532 1.00 73.38 154 HIS A N 1
ATOM 1304 C CA . HIS A 1 154 ? 1.130 -5.070 -14.242 1.00 73.38 154 HIS A CA 1
ATOM 1305 C C . HIS A 1 154 ? 0.902 -4.245 -15.501 1.00 73.38 154 HIS A C 1
ATOM 1307 O O . HIS A 1 154 ? 1.861 -3.849 -16.162 1.00 73.38 154 HIS A O 1
ATOM 1313 N N . ASP A 1 155 ? -0.364 -3.950 -15.788 1.00 73.44 155 ASP A N 1
ATOM 1314 C CA . ASP A 1 155 ? -0.712 -2.927 -16.761 1.00 73.44 155 ASP A CA 1
ATOM 1315 C C . ASP A 1 155 ? -0.344 -1.557 -16.171 1.00 73.44 155 ASP A C 1
ATOM 1317 O O . ASP A 1 155 ? -0.973 -1.065 -15.231 1.00 73.44 155 ASP A O 1
ATOM 1321 N N . LEU A 1 156 ? 0.745 -0.981 -16.681 1.00 79.75 156 LEU A N 1
ATOM 1322 C CA . LEU A 1 156 ? 1.225 0.359 -16.331 1.00 79.75 156 LEU A CA 1
ATOM 1323 C C . LEU A 1 156 ? 0.615 1.430 -17.256 1.00 79.75 156 LEU A C 1
ATOM 1325 O O . LEU A 1 156 ? 1.040 2.590 -17.257 1.00 79.75 156 LEU A O 1
ATOM 1329 N N . GLY A 1 157 ? -0.390 1.051 -18.052 1.00 75.81 157 GLY A N 1
ATOM 1330 C CA . GLY A 1 157 ? -0.966 1.869 -19.103 1.00 75.81 157 GLY A CA 1
ATOM 1331 C C . GLY A 1 157 ? 0.081 2.246 -20.149 1.00 75.81 157 GLY A C 1
ATOM 1332 O O . GLY A 1 157 ? 0.968 1.470 -20.495 1.00 75.81 157 GLY A O 1
ATOM 1333 N N . TYR A 1 158 ? -0.000 3.485 -20.634 1.00 78.62 158 TYR A N 1
ATOM 1334 C CA . TYR A 1 158 ? 0.958 4.044 -21.594 1.00 78.62 158 TYR A CA 1
ATOM 1335 C C . TYR A 1 158 ? 2.205 4.659 -20.930 1.00 78.62 158 TYR A C 1
ATOM 1337 O O . TYR A 1 158 ? 3.009 5.288 -21.617 1.00 78.62 158 TYR A O 1
ATOM 1345 N N . GLN A 1 159 ? 2.360 4.552 -19.602 1.00 84.94 159 GLN A N 1
ATOM 1346 C CA . GLN A 1 159 ? 3.489 5.164 -18.899 1.00 84.94 159 GLN A CA 1
ATOM 1347 C C . GLN A 1 159 ? 4.746 4.305 -19.056 1.00 84.94 159 GLN A C 1
ATOM 1349 O O . GLN A 1 159 ? 4.767 3.135 -18.686 1.00 84.94 159 GLN A O 1
ATOM 1354 N N . THR A 1 160 ? 5.821 4.909 -19.556 1.00 88.19 160 THR A N 1
ATOM 1355 C CA . THR A 1 160 ? 7.148 4.277 -19.617 1.00 88.19 160 THR A CA 1
ATOM 1356 C C . THR A 1 160 ? 7.952 4.502 -18.344 1.00 88.19 160 THR A C 1
ATOM 1358 O O . THR A 1 160 ? 8.922 3.797 -18.101 1.00 88.19 160 THR A O 1
ATOM 1361 N N . GLU A 1 161 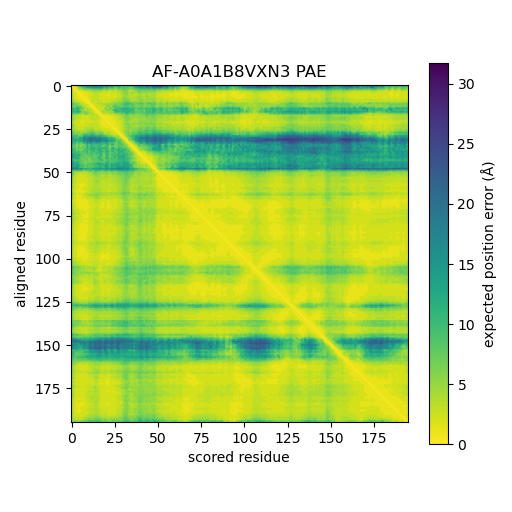? 7.573 5.473 -17.518 1.00 94.38 161 GLU A N 1
ATOM 1362 C CA . GLU A 1 161 ? 8.140 5.708 -16.195 1.00 94.38 161 GLU A CA 1
ATOM 1363 C C . GLU A 1 161 ? 7.185 6.544 -15.343 1.00 94.38 161 GLU A C 1
ATOM 1365 O O . GLU A 1 161 ? 6.327 7.255 -15.870 1.00 94.38 161 GLU A O 1
ATOM 1370 N N . GLY A 1 162 ? 7.337 6.480 -14.025 1.00 94.88 162 GLY A N 1
ATOM 1371 C CA . GLY A 1 162 ? 6.472 7.224 -13.123 1.00 94.88 162 GLY A CA 1
ATOM 1372 C C . GLY A 1 162 ? 6.556 6.754 -11.683 1.00 94.88 162 GLY A C 1
ATOM 1373 O O . GLY A 1 162 ? 7.200 5.758 -11.353 1.00 94.88 162 GLY A O 1
ATOM 1374 N N . LYS A 1 163 ? 5.885 7.492 -10.802 1.00 96.38 163 LYS A N 1
ATOM 1375 C CA . LYS A 1 163 ? 5.674 7.044 -9.426 1.00 96.38 163 LYS A CA 1
ATOM 1376 C C . LYS A 1 163 ? 4.522 6.054 -9.378 1.00 96.38 163 LYS A C 1
ATOM 1378 O O . LYS A 1 163 ? 3.606 6.111 -10.186 1.00 96.38 163 LYS A O 1
ATOM 1383 N N . PHE A 1 164 ? 4.481 5.205 -8.363 1.00 95.75 164 PHE A N 1
ATOM 1384 C CA . PHE A 1 164 ? 3.320 4.332 -8.170 1.00 95.75 164 PHE A CA 1
ATOM 1385 C C . PHE A 1 164 ? 2.038 5.147 -7.931 1.00 95.75 164 PHE A C 1
ATOM 1387 O O . PHE A 1 164 ? 0.957 4.760 -8.370 1.00 95.75 164 PHE A O 1
ATOM 1394 N N . SER A 1 165 ? 2.151 6.317 -7.301 1.00 96.31 165 SER A N 1
ATOM 1395 C CA . SER A 1 165 ? 1.026 7.232 -7.094 1.00 96.31 165 SER A CA 1
ATOM 1396 C C . SER A 1 165 ? 0.445 7.849 -8.374 1.00 96.31 165 SER A C 1
ATOM 1398 O O . SER A 1 165 ? -0.665 8.372 -8.316 1.00 96.31 165 SER A O 1
ATOM 1400 N N . SER A 1 166 ? 1.135 7.787 -9.525 1.00 93.50 166 SER A N 1
ATOM 1401 C CA . SER A 1 166 ? 0.583 8.257 -10.808 1.00 93.50 166 SER A CA 1
ATOM 1402 C C . SER A 1 166 ? -0.272 7.216 -11.530 1.00 93.50 166 SER A C 1
ATOM 1404 O O . SER A 1 166 ? -0.920 7.559 -12.518 1.00 93.50 166 SER A O 1
ATOM 1406 N N . ILE A 1 167 ? -0.274 5.964 -11.062 1.00 92.19 167 ILE A N 1
ATOM 1407 C CA . ILE A 1 167 ? -0.981 4.840 -11.699 1.00 92.19 167 ILE A CA 1
ATOM 1408 C C . ILE A 1 167 ? -1.986 4.164 -10.765 1.00 92.19 167 ILE A C 1
ATOM 1410 O O . ILE A 1 167 ? -3.032 3.697 -11.211 1.00 92.19 167 ILE A O 1
ATOM 1414 N N . PHE A 1 168 ? -1.705 4.132 -9.463 1.00 94.88 168 PHE A N 1
ATOM 1415 C CA . PHE A 1 168 ? -2.564 3.487 -8.482 1.00 94.88 168 PHE A CA 1
ATOM 1416 C C . PHE A 1 168 ? -3.397 4.522 -7.724 1.00 94.88 168 PHE A C 1
ATOM 1418 O O . PHE A 1 168 ? -2.861 5.541 -7.276 1.00 94.88 168 PHE A O 1
ATOM 1425 N N . PRO A 1 169 ? -4.705 4.275 -7.548 1.00 96.38 169 PRO A N 1
ATOM 1426 C CA . PRO A 1 169 ? -5.594 5.244 -6.936 1.00 96.38 169 PRO A CA 1
ATOM 1427 C C . PRO A 1 169 ? -5.302 5.439 -5.445 1.00 96.38 169 PRO A C 1
ATOM 1429 O O . PRO A 1 169 ? -4.884 4.527 -4.725 1.00 96.38 169 PRO A O 1
ATOM 1432 N N . GLN A 1 170 ? -5.603 6.645 -4.971 1.00 97.56 170 GLN A N 1
ATOM 1433 C CA . GLN A 1 170 ? -5.612 6.990 -3.556 1.00 97.56 170 GLN A CA 1
ATOM 1434 C C . GLN A 1 170 ? -6.969 7.570 -3.161 1.00 97.56 170 GLN A C 1
ATOM 1436 O O . GLN A 1 170 ? -7.591 8.298 -3.934 1.00 97.56 170 GLN A O 1
ATOM 1441 N N . TYR A 1 171 ? -7.384 7.273 -1.938 1.00 98.25 171 TYR A N 1
ATOM 1442 C CA . TYR A 1 171 ? -8.611 7.762 -1.329 1.00 98.25 171 TYR A CA 1
ATOM 1443 C C . TYR A 1 171 ? -8.338 8.172 0.115 1.00 98.25 171 TYR A C 1
ATOM 1445 O O . TYR A 1 171 ? -7.375 7.717 0.731 1.00 98.25 171 TYR A O 1
ATOM 1453 N N . ASP A 1 172 ? -9.210 8.984 0.686 1.00 98.12 172 ASP A N 1
ATOM 1454 C CA . ASP A 1 172 ? -9.339 9.171 2.123 1.00 98.12 172 ASP A CA 1
ATOM 1455 C C . ASP A 1 172 ? -10.687 8.608 2.585 1.00 98.12 172 ASP A C 1
ATOM 1457 O O . ASP A 1 172 ? -11.725 8.805 1.950 1.00 98.12 172 ASP A O 1
ATOM 1461 N N . TRP A 1 173 ? -10.656 7.849 3.683 1.00 97.38 173 TRP A N 1
ATOM 1462 C CA . TRP A 1 173 ? -11.806 7.061 4.121 1.00 97.38 173 TRP A CA 1
ATOM 1463 C C . TRP A 1 173 ? -13.044 7.914 4.399 1.00 97.38 173 TRP A C 1
ATOM 1465 O O . TRP A 1 173 ? -14.149 7.527 4.026 1.00 97.38 173 TRP A O 1
ATOM 1475 N N . THR A 1 174 ? -12.876 9.059 5.055 1.00 96.12 174 THR A N 1
ATOM 1476 C CA . THR A 1 174 ? -14.003 9.901 5.461 1.00 96.12 174 THR A CA 1
ATOM 1477 C C . THR A 1 174 ? -14.467 10.774 4.301 1.00 96.12 174 THR A C 1
ATOM 1479 O O . THR A 1 174 ? -15.653 10.800 3.981 1.00 96.12 174 THR A O 1
ATOM 1482 N N . THR A 1 175 ? -13.544 11.472 3.640 1.00 97.25 175 THR A N 1
ATOM 1483 C CA . THR A 1 175 ? -13.888 12.457 2.601 1.00 97.25 175 THR A CA 1
ATOM 1484 C C . THR A 1 175 ? -14.390 11.828 1.306 1.00 97.25 175 THR A C 1
ATOM 1486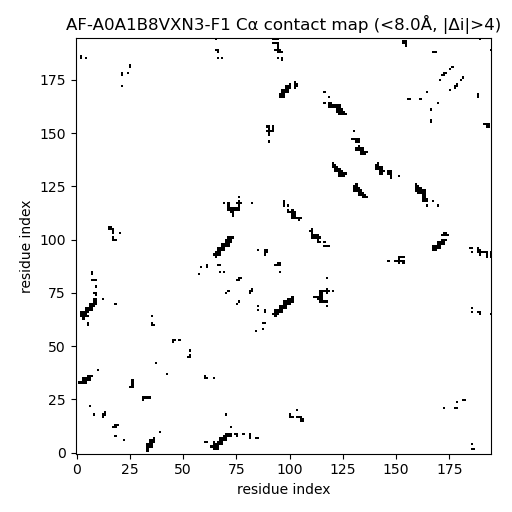 O O . THR A 1 175 ? -15.162 12.461 0.589 1.00 97.25 175 THR A O 1
ATOM 1489 N N . ASN A 1 176 ? -14.001 10.587 1.002 1.00 98.00 176 ASN A N 1
ATOM 1490 C CA . ASN A 1 176 ? -14.470 9.880 -0.189 1.00 98.00 176 ASN A CA 1
ATOM 1491 C C . ASN A 1 176 ? -15.607 8.881 0.093 1.00 98.00 176 ASN A C 1
ATOM 1493 O O . ASN A 1 176 ? -15.925 8.075 -0.775 1.00 98.00 176 ASN A O 1
ATOM 1497 N N . ASP A 1 177 ? -16.241 8.935 1.271 1.00 96.81 177 ASP A N 1
ATOM 1498 C CA . ASP A 1 177 ? -17.328 8.022 1.661 1.00 96.81 177 ASP A CA 1
ATOM 1499 C C . ASP A 1 177 ? -16.916 6.538 1.583 1.00 96.81 177 ASP A C 1
ATOM 1501 O O . ASP A 1 177 ? -17.576 5.684 0.984 1.00 96.81 177 ASP A O 1
ATOM 1505 N N . GLY A 1 178 ? -15.783 6.209 2.206 1.00 95.62 178 GLY A N 1
ATOM 1506 C CA . GLY A 1 178 ? -15.213 4.864 2.202 1.00 95.62 178 GLY A CA 1
ATOM 1507 C C . GLY A 1 178 ? -16.146 3.808 2.777 1.00 95.62 178 GLY A C 1
ATOM 1508 O O . GLY A 1 178 ? -16.116 2.665 2.320 1.00 95.62 178 GLY A O 1
ATOM 1509 N N . TYR A 1 179 ? -17.053 4.182 3.687 1.00 92.62 179 TYR A N 1
ATOM 1510 C CA . TYR A 1 179 ? -18.088 3.262 4.146 1.00 92.62 179 TYR A CA 1
ATOM 1511 C C . TYR A 1 179 ? -18.861 2.697 2.952 1.00 92.62 179 TYR A C 1
ATOM 1513 O O . TYR A 1 179 ? -18.936 1.477 2.821 1.00 92.62 179 TYR A O 1
ATOM 1521 N N . ASN A 1 180 ? -19.379 3.529 2.046 1.00 93.50 180 ASN A N 1
ATOM 1522 C CA . ASN A 1 180 ? -20.167 3.061 0.901 1.00 93.50 180 ASN A CA 1
ATOM 1523 C C . ASN A 1 180 ? -19.326 2.702 -0.331 1.00 93.50 180 ASN A C 1
ATOM 1525 O O . ASN A 1 180 ? -19.688 1.777 -1.056 1.00 93.50 180 ASN A O 1
ATOM 1529 N N . GLN A 1 181 ? -18.202 3.382 -0.552 1.00 95.44 181 GLN A N 1
ATOM 1530 C CA . GLN A 1 181 ? -17.446 3.303 -1.804 1.00 95.44 181 GLN A CA 1
ATOM 1531 C C . GLN A 1 181 ? -16.296 2.296 -1.798 1.00 95.44 181 GLN A C 1
ATOM 1533 O O . GLN A 1 181 ? -15.842 1.901 -2.871 1.00 95.44 181 GLN A O 1
ATOM 1538 N N . PHE A 1 182 ? -15.852 1.809 -0.633 1.00 93.94 182 PHE A N 1
ATOM 1539 C CA . PHE A 1 182 ? -14.675 0.936 -0.557 1.00 93.94 182 PHE A CA 1
ATOM 1540 C C . PHE A 1 182 ? -14.775 -0.308 -1.449 1.00 93.94 182 PHE A C 1
ATOM 1542 O O . PHE A 1 182 ? -13.794 -0.722 -2.061 1.00 93.94 182 PHE A O 1
ATOM 1549 N N . THR A 1 183 ? -15.977 -0.866 -1.599 1.00 92.06 183 THR A N 1
ATOM 1550 C CA . THR A 1 183 ? -16.183 -2.010 -2.496 1.00 92.06 183 THR A CA 1
ATOM 1551 C C . THR A 1 183 ? -15.942 -1.678 -3.961 1.00 92.06 183 THR A C 1
ATOM 1553 O O . THR A 1 183 ? -15.350 -2.489 -4.671 1.00 92.06 183 THR A O 1
ATOM 1556 N N . ASN A 1 184 ? -16.345 -0.488 -4.396 1.00 93.69 184 ASN A N 1
ATOM 1557 C CA . ASN A 1 184 ? -16.112 -0.030 -5.758 1.00 93.69 184 ASN A CA 1
ATOM 1558 C C . ASN A 1 184 ? -14.617 0.213 -5.987 1.00 93.69 184 ASN A C 1
ATOM 1560 O O . ASN A 1 184 ? -14.090 -0.189 -7.015 1.00 93.69 184 ASN A O 1
ATOM 1564 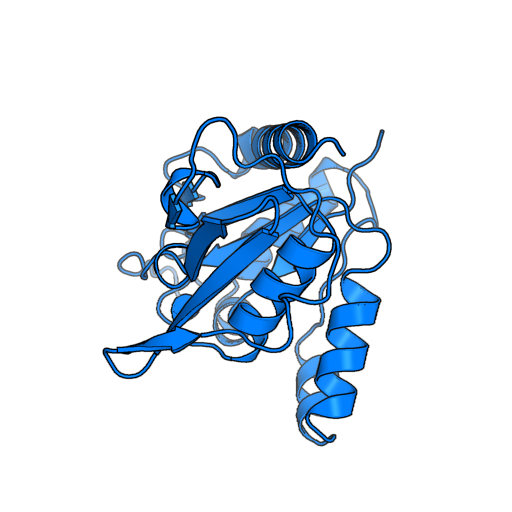N N . TRP A 1 185 ? -13.908 0.782 -5.006 1.00 96.25 185 TRP A N 1
ATOM 1565 C CA . TRP A 1 185 ? -12.461 1.012 -5.106 1.00 96.25 185 TRP A CA 1
ATOM 1566 C C . TRP A 1 185 ? -11.667 -0.285 -5.253 1.00 96.25 185 TRP A C 1
ATOM 1568 O O . TRP A 1 185 ? -10.761 -0.361 -6.080 1.00 96.25 185 TRP A O 1
ATOM 1578 N N . VAL A 1 186 ? -12.023 -1.313 -4.477 1.00 94.06 186 VAL A N 1
ATOM 1579 C CA . VAL A 1 186 ? -11.406 -2.643 -4.577 1.00 94.06 186 VAL A CA 1
ATOM 1580 C C . VAL A 1 186 ? -11.663 -3.258 -5.952 1.00 94.06 186 VAL A C 1
ATOM 1582 O O . VAL A 1 186 ? -10.738 -3.793 -6.556 1.00 94.06 186 VAL A O 1
ATOM 1585 N N . GLU A 1 187 ? -12.893 -3.176 -6.463 1.00 93.31 187 GLU A N 1
ATOM 1586 C CA . GLU A 1 187 ? -13.217 -3.727 -7.781 1.00 93.31 187 GLU A CA 1
ATOM 1587 C C . GLU A 1 187 ? -12.458 -2.998 -8.898 1.00 93.31 187 GLU A C 1
ATOM 1589 O O . GLU A 1 187 ? -11.833 -3.650 -9.730 1.00 93.31 187 GLU A O 1
ATOM 1594 N N . THR A 1 188 ? -12.415 -1.663 -8.865 1.00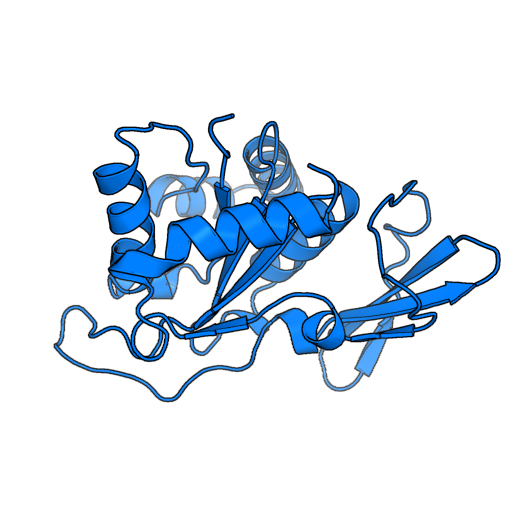 93.81 188 THR A N 1
ATOM 1595 C CA . THR A 1 188 ? -11.646 -0.856 -9.823 1.00 93.81 188 THR A CA 1
ATOM 1596 C C . THR A 1 188 ? -10.157 -1.198 -9.785 1.00 93.81 188 THR A C 1
ATOM 1598 O O . THR A 1 188 ? -9.552 -1.407 -10.833 1.00 93.81 188 THR A O 1
ATOM 1601 N N . ALA A 1 189 ? -9.558 -1.313 -8.594 1.00 94.25 189 ALA A N 1
ATOM 1602 C CA . ALA A 1 189 ? -8.148 -1.676 -8.463 1.00 94.25 189 ALA A CA 1
ATOM 1603 C C . ALA A 1 189 ? -7.856 -3.082 -9.018 1.00 94.25 189 ALA A C 1
ATOM 1605 O O . ALA A 1 189 ? -6.819 -3.286 -9.645 1.00 94.25 189 ALA A O 1
ATOM 1606 N N . ALA A 1 190 ? -8.764 -4.044 -8.815 1.00 92.50 190 ALA A N 1
ATOM 1607 C CA . ALA A 1 190 ? -8.635 -5.388 -9.376 1.00 92.50 190 ALA A CA 1
ATOM 1608 C C . ALA A 1 190 ? -8.714 -5.375 -10.911 1.00 92.50 190 ALA A C 1
ATOM 1610 O O . ALA A 1 190 ? -7.859 -5.967 -11.567 1.00 92.50 190 ALA A O 1
ATOM 1611 N N . ILE A 1 191 ? -9.701 -4.668 -11.473 1.00 91.56 191 ILE A N 1
ATOM 1612 C CA . ILE A 1 191 ? -9.894 -4.545 -12.925 1.00 91.56 191 ILE A CA 1
ATOM 1613 C C . ILE A 1 191 ? -8.668 -3.905 -13.580 1.00 91.56 191 ILE A C 1
ATOM 1615 O O . ILE A 1 191 ? -8.164 -4.444 -14.562 1.00 91.56 191 ILE A O 1
ATOM 1619 N N . ASN A 1 192 ? -8.137 -2.822 -13.004 1.00 89.81 192 ASN A N 1
ATOM 1620 C CA . ASN A 1 192 ? -6.943 -2.147 -13.523 1.00 89.81 192 ASN A CA 1
ATOM 1621 C C . ASN A 1 192 ? -5.689 -3.040 -13.490 1.00 89.81 192 ASN A C 1
ATOM 1623 O O . ASN A 1 192 ? -4.768 -2.830 -14.267 1.00 89.81 192 ASN A O 1
ATOM 1627 N N . ALA A 1 193 ? -5.645 -4.042 -12.608 1.00 89.06 193 ALA A N 1
ATOM 1628 C CA . ALA A 1 193 ? -4.578 -5.043 -12.571 1.00 89.06 193 ALA A CA 1
ATOM 1629 C C . ALA A 1 193 ? -4.873 -6.286 -13.438 1.00 89.06 193 ALA A C 1
ATOM 1631 O O . ALA A 1 193 ? -4.105 -7.249 -13.414 1.00 89.06 193 ALA A O 1
ATOM 1632 N N . GLY A 1 194 ? -5.991 -6.319 -14.171 1.00 87.69 194 GLY A N 1
ATOM 1633 C CA . GLY A 1 194 ? -6.403 -7.472 -14.978 1.00 87.69 194 GLY A CA 1
ATOM 1634 C C . GLY A 1 194 ? -6.792 -8.707 -14.152 1.00 87.69 194 GLY A C 1
ATOM 1635 O O . GLY A 1 194 ? -6.559 -9.835 -14.590 1.00 87.69 194 GLY A O 1
ATOM 1636 N N . ARG A 1 195 ? -7.330 -8.514 -12.939 1.00 83.56 195 ARG A N 1
ATOM 1637 C CA . ARG A 1 195 ? -7.699 -9.578 -11.985 1.00 83.56 195 ARG A CA 1
ATOM 1638 C C . ARG A 1 195 ? -9.198 -9.841 -11.909 1.00 83.56 195 ARG A C 1
ATOM 1640 O O . ARG A 1 195 ? -10.009 -8.888 -11.951 1.00 83.56 195 ARG A O 1
#

Foldseek 3Di:
DDAAEEEQEDQVCVVQCLVVVLVVLVCVVPVDPRYQDDHPVRVVVCVVPDPVSLLVSLLVSLPPHQAYEYAFDACSLVDPSSVSSVLVCQLVLHQYEYEYRQCPQTPVRDHDDTHDTSQQQKKWAADPNWIWIWGQDPNDTHTDVVRRPGPRQQCQDPDRMDTSPVRHYYYYCPVVVVSPCVVVSNVVSSVNSVD

Solvent-accessible surface area (backbone atoms only — not comparable to full-atom values): 10687 Å² total; per-residue (Å²): 131,89,76,22,41,24,61,39,56,41,69,68,40,49,81,35,44,29,51,47,54,60,52,50,52,52,37,67,77,63,77,45,85,49,62,36,73,79,55,73,67,59,48,60,56,42,65,76,48,54,77,66,54,45,49,52,50,53,56,58,46,55,54,88,41,36,27,38,43,32,42,24,31,70,60,24,59,75,35,68,66,40,54,50,51,51,54,53,34,45,56,68,34,26,7,48,34,41,33,32,35,22,70,40,59,28,87,82,75,43,66,50,76,77,33,57,65,49,41,68,38,29,38,42,38,56,54,94,96,37,66,43,43,30,38,57,55,96,95,40,78,42,74,47,81,82,56,60,83,54,88,59,70,55,64,62,77,92,55,54,56,47,41,44,53,80,77,35,56,73,47,39,40,62,88,62,42,31,87,80,38,45,66,57,54,52,51,52,26,14,52,61,28,77,90

Sequence (195 aa):
MARRVYFAFHYEDVATFRANTVRNSWITKRKSSDIVFFDASLWEEVKKDSPIAIKRLINSGLNNTSVTAILAGSLTYSRPWVRYEILESFKKNNGLLTIHINSITDKYQKTYKQGPNPLEYFYFRINDEKIHLWEYENSEWKYIDWLWKSDVKHDLGYQTEGKFSSIFPQYDWTTNDGYNQFTNWVETAAINAGR

Secondary structure (DSSP, 8-state):
-PPPEEEEE-HHHHHTTHHHHHHHHHHHHHT---EE---HHHHHHHTTS-HHHHHHHHHHHTTT-SEEEEEE-SSGGG-HHHHHHHHHHHHTT-EEEEEE-TTS--TTS---PPPPPGGGGEEEEEETTEEEEEEEETTEEEE-TTTTTS------TT-SEEEGGGTS-EEETTTTTHHHHHHHHHHHHHHHTT-

Nearest PDB structures (foldseek):
  6lhy-assembly1_A  TM=8.546E-01  e=3.746E-19  Bacillus cereus MSX-D12
  6lhy-assembly2_B  TM=8.337E-01  e=3.311E-19  Bacillus cereus MSX-D12
  8wcf-assembly1_A  TM=8.335E-01  e=1.737E-11  Escherichia coli
  4s12-assembly2_B  TM=5.647E-01  e=1.806E+00  Yersinia enterocolitica subsp. palearctica Y11
  7mif-assembly1_C  TM=5.772E-01  e=9.561E+00  Homo sapiens

pLDDT: mean 87.24, std 11.26, range [51.88, 98.44]